Protein AF-U4V1E2-F1 (afdb_monomer_lite)

pLDDT: mean 80.04, std 13.53, range [39.03, 95.56]

Structure (mmCIF, N/CA/C/O backbone):
data_AF-U4V1E2-F1
#
_entry.id   AF-U4V1E2-F1
#
loop_
_atom_site.group_PDB
_atom_site.id
_atom_site.type_symbol
_atom_site.label_atom_id
_atom_site.label_alt_id
_atom_site.label_comp_id
_atom_site.label_asym_id
_atom_site.label_entity_id
_atom_site.label_seq_id
_atom_site.pdbx_PDB_ins_code
_atom_site.Cartn_x
_atom_site.Cartn_y
_atom_site.Cartn_z
_atom_site.occupancy
_atom_site.B_iso_or_equiv
_atom_site.auth_seq_id
_atom_site.auth_comp_id
_atom_site.auth_asym_id
_atom_site.auth_atom_id
_atom_site.pdbx_PDB_model_num
ATOM 1 N N . MET A 1 1 ? -22.437 8.479 7.501 1.00 54.41 1 MET A N 1
ATOM 2 C CA . MET A 1 1 ? -21.573 9.062 6.445 1.00 54.41 1 MET A CA 1
ATOM 3 C C . MET A 1 1 ? -20.223 8.354 6.312 1.00 54.41 1 MET A C 1
ATOM 5 O O . MET A 1 1 ? -19.919 7.897 5.217 1.00 54.41 1 MET A O 1
ATOM 9 N N . LEU A 1 2 ? -19.454 8.186 7.400 1.00 62.84 2 LEU A N 1
ATOM 10 C CA . LEU A 1 2 ? -18.104 7.589 7.379 1.00 62.84 2 LEU A CA 1
ATOM 11 C C . LEU A 1 2 ? -18.042 6.195 6.717 1.00 62.84 2 LEU A C 1
ATOM 13 O O . LEU A 1 2 ? -17.207 5.959 5.849 1.00 62.84 2 LEU A O 1
ATOM 17 N N . ASN A 1 3 ? -19.004 5.316 7.019 1.00 68.25 3 ASN A N 1
ATOM 18 C CA . ASN A 1 3 ? -19.066 3.969 6.433 1.00 68.25 3 ASN A CA 1
ATOM 19 C C . ASN A 1 3 ? -19.273 3.969 4.908 1.00 68.25 3 ASN A C 1
ATOM 21 O O . ASN A 1 3 ? -18.772 3.087 4.215 1.00 68.25 3 ASN A O 1
ATOM 25 N N . VAL A 1 4 ? -20.005 4.948 4.367 1.00 71.94 4 VAL A N 1
ATOM 26 C CA . VAL A 1 4 ? -20.232 5.067 2.915 1.00 71.94 4 VAL A CA 1
ATOM 27 C C . VAL A 1 4 ? -18.967 5.575 2.225 1.00 71.94 4 VAL A C 1
ATOM 29 O O . VAL A 1 4 ? -18.599 5.061 1.169 1.00 71.94 4 VAL A O 1
ATOM 32 N N . LEU A 1 5 ? -18.276 6.536 2.848 1.00 72.62 5 LEU A N 1
ATOM 33 C CA . LEU A 1 5 ? -17.008 7.069 2.357 1.00 72.62 5 LEU A CA 1
ATOM 34 C C . LEU A 1 5 ? -15.917 5.989 2.344 1.00 72.62 5 LEU A C 1
ATOM 36 O O . LEU A 1 5 ? -15.281 5.786 1.315 1.00 72.62 5 LEU A O 1
ATOM 40 N N . MET A 1 6 ? -15.774 5.223 3.430 1.00 70.44 6 MET A N 1
ATOM 41 C CA . MET A 1 6 ? -14.831 4.100 3.505 1.00 70.44 6 MET A CA 1
ATOM 42 C C . MET A 1 6 ? -15.134 3.012 2.468 1.00 70.44 6 MET A C 1
ATOM 44 O O . MET A 1 6 ? -14.216 2.513 1.827 1.00 70.44 6 MET A O 1
ATOM 48 N N . LYS A 1 7 ? -16.412 2.673 2.238 1.00 75.88 7 LYS A N 1
ATOM 49 C CA . LYS A 1 7 ? -16.796 1.711 1.187 1.00 75.88 7 LYS A CA 1
ATOM 50 C C . LYS A 1 7 ? -16.462 2.206 -0.220 1.00 75.88 7 LYS A C 1
ATOM 52 O O . LYS A 1 7 ? -16.117 1.405 -1.083 1.00 75.88 7 LYS A O 1
ATOM 57 N N . ARG A 1 8 ? -16.598 3.508 -0.490 1.00 77.19 8 ARG A N 1
ATOM 58 C CA . ARG A 1 8 ? -16.186 4.085 -1.780 1.00 77.19 8 ARG A CA 1
ATOM 59 C C . ARG A 1 8 ? -14.668 4.076 -1.928 1.00 77.19 8 ARG A C 1
ATOM 61 O O . ARG A 1 8 ? -14.184 3.658 -2.971 1.00 77.19 8 ARG A O 1
ATOM 68 N N . LEU A 1 9 ? -13.944 4.470 -0.883 1.00 79.69 9 LEU A N 1
ATOM 69 C CA . LEU A 1 9 ? -12.484 4.489 -0.887 1.00 79.69 9 LEU A CA 1
ATOM 70 C C . LEU A 1 9 ? -11.896 3.085 -1.070 1.00 79.69 9 LEU A C 1
ATOM 72 O O . LEU A 1 9 ? -10.986 2.908 -1.868 1.00 79.69 9 LEU A O 1
ATOM 76 N N . SER A 1 10 ? -12.481 2.082 -0.411 1.00 79.94 10 SER A N 1
ATOM 77 C CA . SER A 1 10 ? -12.109 0.675 -0.574 1.00 79.94 10 SER A CA 1
ATOM 78 C C . SER A 1 10 ? -12.324 0.184 -2.008 1.00 79.94 10 SER A C 1
ATOM 80 O O . SER A 1 10 ? -11.398 -0.361 -2.588 1.00 79.94 10 SER A O 1
ATOM 82 N N . ARG A 1 11 ? -13.465 0.488 -2.645 1.00 82.81 11 ARG A N 1
ATOM 83 C CA . ARG A 1 11 ? -13.691 0.133 -4.062 1.00 82.81 11 ARG A CA 1
ATOM 84 C C . ARG A 1 11 ? -12.697 0.788 -5.021 1.00 82.81 11 ARG A C 1
ATOM 86 O O . ARG A 1 11 ? -12.261 0.162 -5.980 1.00 82.81 11 ARG A O 1
ATOM 93 N N . VAL A 1 12 ? -12.338 2.049 -4.776 1.00 86.19 12 VAL A N 1
ATOM 94 C CA . VAL A 1 12 ? -11.304 2.730 -5.571 1.00 86.19 12 VAL A CA 1
ATOM 95 C C . VAL A 1 12 ? -9.945 2.067 -5.348 1.00 86.19 12 VAL A C 1
ATOM 97 O O . VAL A 1 12 ? -9.230 1.809 -6.310 1.00 86.19 12 VAL A O 1
ATOM 100 N N . ALA A 1 13 ? -9.604 1.737 -4.104 1.00 84.62 13 ALA A N 1
ATOM 101 C CA . ALA A 1 13 ? -8.366 1.039 -3.786 1.00 84.62 13 ALA A CA 1
ATOM 102 C C . ALA A 1 13 ? -8.313 -0.376 -4.388 1.00 84.62 13 ALA A C 1
ATOM 104 O O . ALA A 1 13 ? -7.263 -0.768 -4.884 1.00 84.62 13 ALA A O 1
ATOM 105 N N . GLU A 1 14 ? -9.427 -1.111 -4.419 1.00 87.75 14 GLU A N 1
ATOM 106 C CA . GLU A 1 14 ? -9.555 -2.397 -5.117 1.00 87.75 14 GLU A CA 1
ATOM 107 C C . GLU A 1 14 ? -9.291 -2.239 -6.620 1.00 87.75 14 GLU A C 1
ATOM 109 O O . GLU A 1 14 ? -8.521 -3.008 -7.189 1.00 87.75 14 GLU A O 1
ATOM 114 N N . ALA A 1 15 ? -9.858 -1.210 -7.259 1.00 90.81 15 ALA A N 1
ATOM 115 C CA . ALA A 1 15 ? -9.610 -0.925 -8.672 1.00 90.81 15 ALA A CA 1
ATOM 116 C C . ALA A 1 15 ? -8.139 -0.558 -8.942 1.00 90.81 15 ALA A C 1
ATOM 118 O O . ALA A 1 15 ? -7.546 -1.043 -9.909 1.00 90.81 15 ALA A O 1
ATOM 119 N N . ILE A 1 16 ? -7.526 0.254 -8.073 1.00 89.88 16 ILE A N 1
ATOM 120 C CA . ILE A 1 16 ? -6.098 0.594 -8.148 1.00 89.88 16 ILE A CA 1
ATOM 121 C C . ILE A 1 16 ? -5.242 -0.665 -7.977 1.00 89.88 16 ILE A C 1
ATOM 123 O O . ILE A 1 16 ? -4.327 -0.884 -8.765 1.00 89.88 16 ILE A O 1
ATOM 127 N N . ALA A 1 17 ? -5.553 -1.512 -6.995 1.00 90.12 17 ALA A N 1
ATOM 128 C CA . ALA A 1 17 ? -4.834 -2.755 -6.739 1.00 90.12 17 ALA A CA 1
ATOM 129 C C . ALA A 1 17 ? -4.948 -3.733 -7.919 1.00 90.12 17 ALA A C 1
ATOM 131 O O . ALA A 1 17 ? -3.939 -4.267 -8.372 1.00 90.12 17 ALA A O 1
ATOM 132 N N . ALA A 1 18 ? -6.149 -3.917 -8.472 1.00 92.12 18 ALA A N 1
ATOM 133 C CA . ALA A 1 18 ? -6.368 -4.761 -9.645 1.00 92.12 18 ALA A CA 1
ATOM 134 C C . ALA A 1 18 ? -5.595 -4.243 -10.868 1.00 92.12 18 ALA A C 1
ATOM 136 O O . ALA A 1 18 ? -4.947 -5.018 -11.570 1.00 92.12 18 ALA A O 1
ATOM 137 N N . THR A 1 19 ? -5.596 -2.924 -11.084 1.00 93.31 19 THR A N 1
ATOM 138 C CA . THR A 1 19 ? -4.849 -2.286 -12.177 1.00 93.31 19 THR A CA 1
ATOM 139 C C . THR A 1 19 ? -3.341 -2.437 -11.985 1.00 93.31 19 THR A C 1
ATOM 141 O O . THR A 1 19 ? -2.632 -2.786 -12.926 1.00 93.31 19 THR A O 1
ATOM 144 N N . ALA A 1 20 ? -2.834 -2.228 -10.767 1.00 92.50 20 ALA A N 1
ATOM 145 C CA . ALA A 1 20 ? -1.422 -2.410 -10.445 1.00 92.50 20 ALA A CA 1
ATOM 146 C C . ALA A 1 20 ? -0.985 -3.871 -10.626 1.00 92.50 20 ALA A C 1
ATOM 148 O O . ALA A 1 20 ? 0.079 -4.120 -11.188 1.00 92.50 20 ALA A O 1
ATOM 149 N N . LEU A 1 21 ? -1.819 -4.836 -10.227 1.00 94.69 21 LEU A N 1
ATOM 150 C CA . LEU A 1 21 ? -1.566 -6.258 -10.448 1.00 94.69 21 LEU A CA 1
ATOM 151 C C . LEU A 1 21 ? -1.528 -6.602 -11.944 1.00 94.69 21 LEU A C 1
ATOM 153 O O . LEU A 1 21 ? -0.603 -7.279 -12.389 1.00 94.69 21 LEU A O 1
ATOM 157 N N . ALA A 1 22 ? -2.484 -6.098 -12.730 1.00 95.50 22 ALA A N 1
ATOM 158 C CA . ALA A 1 22 ? -2.499 -6.276 -14.180 1.00 95.50 22 ALA A CA 1
ATOM 159 C C . ALA A 1 22 ? -1.256 -5.656 -14.843 1.00 95.50 22 ALA A C 1
ATOM 161 O O . ALA A 1 22 ? -0.631 -6.283 -15.696 1.00 95.50 22 ALA A O 1
ATOM 162 N N . ALA A 1 23 ? -0.845 -4.462 -14.408 1.00 94.69 23 ALA A N 1
ATOM 163 C CA . ALA A 1 23 ? 0.368 -3.810 -14.888 1.00 94.69 23 ALA A CA 1
ATOM 164 C C . ALA A 1 23 ? 1.625 -4.626 -14.551 1.00 94.69 23 ALA A C 1
ATOM 166 O O . ALA A 1 23 ? 2.450 -4.859 -15.432 1.00 94.69 23 ALA A O 1
ATOM 167 N N . ILE A 1 24 ? 1.755 -5.118 -13.311 1.00 94.06 24 ILE A N 1
ATOM 168 C CA . ILE A 1 24 ? 2.854 -6.011 -12.912 1.00 94.06 24 ILE A CA 1
ATOM 169 C C . ILE A 1 24 ? 2.877 -7.248 -13.807 1.00 94.06 24 ILE A C 1
ATOM 171 O O . ILE A 1 24 ? 3.939 -7.608 -14.307 1.00 94.06 24 ILE A O 1
ATOM 175 N N . PHE A 1 25 ? 1.722 -7.869 -14.047 1.00 95.38 25 PHE A N 1
ATOM 176 C CA . PHE A 1 25 ? 1.613 -9.059 -14.884 1.00 95.38 25 PHE A CA 1
ATOM 177 C C . PHE A 1 25 ? 2.065 -8.801 -16.329 1.00 95.38 25 PHE A C 1
ATOM 179 O O . PHE A 1 25 ? 2.891 -9.545 -16.853 1.00 95.38 25 PHE A O 1
ATOM 186 N N . ILE A 1 26 ? 1.604 -7.714 -16.956 1.00 94.62 26 ILE A N 1
ATOM 187 C CA . ILE A 1 26 ? 2.002 -7.336 -18.323 1.00 94.62 26 ILE A CA 1
ATOM 188 C C . ILE A 1 26 ? 3.509 -7.067 -18.400 1.00 94.62 26 ILE A C 1
ATOM 190 O O . ILE A 1 26 ? 4.195 -7.581 -19.285 1.00 94.62 26 ILE A O 1
ATOM 194 N N . VAL A 1 27 ? 4.046 -6.290 -17.457 1.00 92.25 27 VAL A N 1
ATOM 195 C CA . VAL A 1 27 ? 5.479 -5.971 -17.410 1.00 92.25 27 VAL A CA 1
ATOM 196 C C . VAL A 1 27 ? 6.309 -7.234 -17.160 1.00 92.25 27 VAL A C 1
ATOM 198 O O . VAL A 1 27 ? 7.394 -7.381 -17.719 1.00 92.25 27 VAL A O 1
ATOM 201 N N . PHE A 1 28 ? 5.795 -8.174 -16.370 1.00 92.62 28 PHE A N 1
ATOM 202 C CA . PHE A 1 28 ? 6.441 -9.456 -16.117 1.00 92.62 28 PHE A CA 1
ATOM 203 C C . PHE A 1 28 ? 6.463 -10.359 -17.359 1.00 92.62 28 PHE A C 1
ATOM 205 O O . PHE A 1 28 ? 7.507 -10.926 -17.678 1.00 92.62 28 PHE A O 1
ATOM 212 N N . LEU A 1 29 ? 5.365 -10.441 -18.119 1.00 93.19 29 LEU A N 1
ATOM 213 C CA . LEU A 1 29 ? 5.357 -11.137 -19.411 1.00 93.19 29 LEU A CA 1
ATOM 214 C C . LEU A 1 29 ? 6.370 -10.522 -20.381 1.00 93.19 29 LEU A C 1
ATOM 216 O O . LEU A 1 29 ? 7.123 -11.249 -21.028 1.00 93.19 29 LEU A O 1
ATOM 220 N N . LEU A 1 30 ? 6.451 -9.190 -20.424 1.00 90.69 30 LEU A N 1
ATOM 221 C CA . LEU A 1 30 ? 7.437 -8.482 -21.236 1.00 90.69 30 LEU A CA 1
ATOM 222 C C . LEU A 1 30 ? 8.879 -8.783 -20.783 1.00 90.69 30 LEU A C 1
ATOM 224 O O . LEU A 1 30 ? 9.762 -8.962 -21.621 1.00 90.69 30 LEU A O 1
ATOM 228 N N . GLN A 1 31 ? 9.138 -8.893 -19.476 1.00 90.31 31 GLN A N 1
ATOM 229 C CA . GLN A 1 31 ? 10.450 -9.300 -18.954 1.00 90.31 31 GLN A CA 1
ATOM 230 C C . GLN A 1 31 ? 10.839 -10.707 -19.385 1.00 90.31 31 GLN A C 1
ATOM 232 O O . GLN A 1 31 ? 11.979 -10.927 -19.790 1.00 90.31 31 GLN A O 1
ATOM 237 N N . ILE A 1 32 ? 9.913 -11.660 -19.270 1.00 89.56 32 ILE A N 1
ATOM 238 C CA . ILE A 1 32 ? 10.148 -13.037 -19.704 1.00 89.56 32 ILE A CA 1
ATOM 239 C C . ILE A 1 32 ? 10.439 -13.031 -21.203 1.00 89.56 32 ILE A C 1
ATOM 241 O O . ILE A 1 32 ? 11.477 -13.532 -21.623 1.00 89.56 32 ILE A O 1
ATOM 245 N N . PHE A 1 33 ? 9.580 -12.396 -21.997 1.00 89.75 33 PHE A N 1
ATOM 246 C CA . PHE A 1 33 ? 9.737 -12.338 -23.444 1.00 89.75 33 PHE A CA 1
ATOM 247 C C . PHE A 1 33 ? 11.093 -11.754 -23.856 1.00 89.75 33 PHE A C 1
ATOM 249 O O . PHE A 1 33 ? 11.854 -12.416 -24.550 1.00 89.75 33 PHE A O 1
ATOM 256 N N . THR A 1 34 ? 11.446 -10.566 -23.360 1.00 88.75 34 THR A N 1
ATOM 257 C CA . THR A 1 34 ? 12.713 -9.886 -23.702 1.00 88.75 34 THR A CA 1
ATOM 258 C C . THR A 1 34 ? 13.956 -10.591 -23.161 1.00 88.75 34 THR A C 1
ATOM 260 O O . THR A 1 34 ? 15.054 -10.387 -23.665 1.00 88.75 34 THR A O 1
ATOM 263 N N . ARG A 1 35 ? 13.821 -11.429 -22.127 1.00 87.69 35 ARG A N 1
ATOM 264 C CA . ARG A 1 35 ? 14.927 -12.238 -21.597 1.00 87.69 35 ARG A CA 1
ATOM 265 C C . ARG A 1 35 ? 15.145 -13.524 -22.392 1.00 87.69 35 ARG A C 1
ATOM 267 O O . ARG A 1 35 ? 16.281 -13.985 -22.488 1.00 87.69 35 ARG A O 1
ATOM 274 N N . TYR A 1 36 ? 14.074 -14.136 -22.892 1.00 87.12 36 TYR A N 1
ATOM 275 C CA . TYR A 1 36 ? 14.132 -15.426 -23.583 1.00 87.12 36 TYR A CA 1
ATOM 276 C C . TYR A 1 36 ? 14.094 -15.308 -25.110 1.00 87.12 36 TYR A C 1
ATOM 278 O O . TYR A 1 36 ? 14.412 -16.290 -25.776 1.00 87.12 36 TYR A O 1
ATOM 286 N N . SER A 1 37 ? 13.796 -14.128 -25.657 1.00 86.31 37 SER A N 1
ATOM 287 C CA . SER A 1 37 ? 13.793 -13.820 -27.091 1.00 86.31 37 SER A CA 1
ATOM 288 C C . SER A 1 37 ? 15.069 -14.300 -27.788 1.00 86.31 37 SER A C 1
ATOM 290 O O . SER A 1 37 ? 15.002 -15.124 -28.697 1.00 86.31 37 SER A O 1
ATOM 292 N N . GLY A 1 38 ? 16.244 -13.897 -27.300 1.00 82.44 38 GLY A N 1
ATOM 293 C CA . GLY A 1 38 ? 17.520 -14.282 -27.912 1.00 82.44 38 GLY A CA 1
ATOM 294 C C . GLY A 1 38 ? 17.775 -15.796 -27.920 1.00 82.44 38 GLY A C 1
ATOM 295 O O . GLY A 1 38 ? 18.327 -16.325 -28.878 1.00 82.44 38 GLY A O 1
ATOM 296 N N . LYS A 1 39 ? 17.316 -16.527 -26.893 1.00 83.25 39 LYS A N 1
ATOM 297 C CA . LYS A 1 39 ? 17.410 -18.000 -26.868 1.00 83.25 39 LYS A CA 1
ATOM 298 C C . LYS A 1 39 ? 16.406 -18.655 -27.811 1.00 83.25 39 LYS A C 1
ATOM 300 O O . LYS A 1 39 ? 16.704 -19.689 -28.396 1.00 83.25 39 LYS A O 1
ATOM 305 N N . LEU A 1 40 ? 15.216 -18.075 -27.941 1.00 83.62 40 LEU A N 1
ATOM 306 C CA . LEU A 1 40 ? 14.151 -18.595 -28.793 1.00 83.62 40 LEU A CA 1
ATOM 307 C C . LEU A 1 40 ? 14.439 -18.357 -30.286 1.00 83.62 40 LEU A C 1
ATOM 309 O O . LEU A 1 40 ? 14.078 -19.196 -31.106 1.00 83.62 40 LEU A O 1
ATOM 313 N N . SER A 1 41 ? 15.155 -17.278 -30.627 1.00 80.56 41 SER A N 1
ATOM 314 C CA . SER A 1 41 ? 15.627 -16.972 -31.989 1.00 80.56 41 SER A CA 1
ATOM 315 C C . SER A 1 41 ? 16.383 -18.143 -32.633 1.00 80.56 41 SER A C 1
ATOM 317 O O . SER A 1 41 ? 16.146 -18.452 -33.801 1.00 80.56 41 SER A O 1
ATOM 319 N N . GLN A 1 42 ? 17.195 -18.872 -31.860 1.00 80.56 42 GLN A N 1
ATOM 320 C CA . GLN A 1 42 ? 17.971 -20.017 -32.353 1.00 80.56 42 GLN A CA 1
ATOM 321 C C . GLN 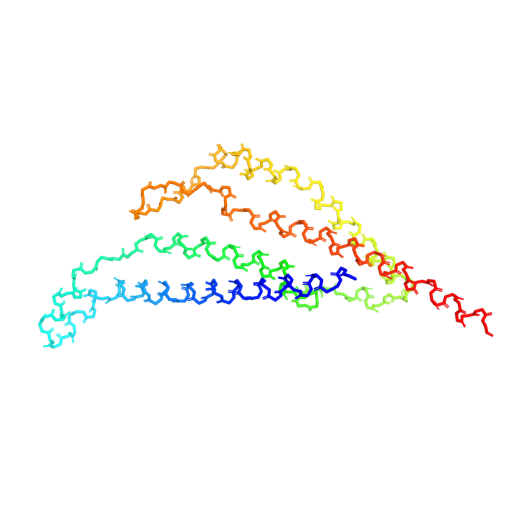A 1 42 ? 17.105 -21.193 -32.840 1.00 80.56 42 GLN A C 1
ATOM 323 O O . GLN A 1 42 ? 17.575 -22.015 -33.619 1.00 80.56 42 GLN A O 1
ATOM 328 N N . TRP A 1 43 ? 15.851 -21.279 -32.390 1.00 82.50 43 TRP A N 1
ATOM 329 C CA . TRP A 1 43 ? 14.915 -22.358 -32.726 1.00 82.50 43 TRP A CA 1
ATOM 330 C C . TRP A 1 43 ? 13.878 -21.944 -33.777 1.00 82.50 43 TRP A C 1
ATOM 332 O O . TRP A 1 43 ? 12.970 -22.715 -34.088 1.00 82.50 43 TRP A O 1
ATOM 342 N N . MET A 1 44 ? 13.967 -20.720 -34.304 1.00 85.12 44 MET A N 1
ATOM 343 C CA . MET A 1 44 ? 12.930 -20.142 -35.148 1.00 85.12 44 MET A CA 1
ATOM 344 C C . MET A 1 44 ? 13.218 -20.358 -36.643 1.00 85.12 44 MET A C 1
ATOM 346 O O . MET A 1 44 ? 14.266 -19.933 -37.119 1.00 85.12 44 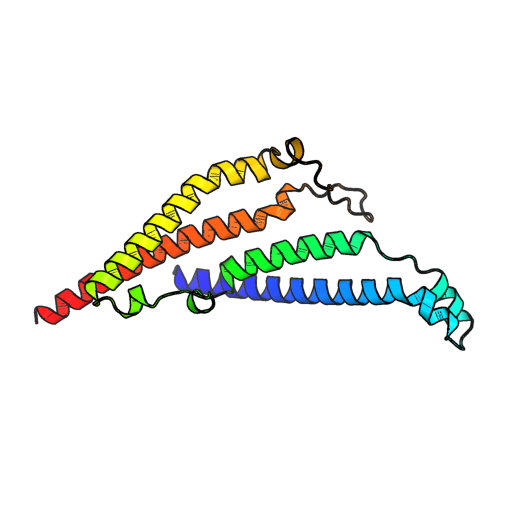MET A O 1
ATOM 350 N N . PRO A 1 45 ? 12.284 -20.947 -37.416 1.00 81.81 45 PRO A N 1
ATOM 351 C CA . PRO A 1 45 ? 12.494 -21.243 -38.837 1.00 81.81 45 PRO A CA 1
ATOM 352 C C . PRO A 1 45 ? 12.323 -20.027 -39.766 1.00 81.81 45 PRO A C 1
ATOM 354 O O . PRO A 1 45 ? 12.625 -20.120 -40.952 1.00 81.81 45 PRO A O 1
ATOM 357 N N . VAL A 1 46 ? 11.820 -18.896 -39.258 1.00 87.38 46 VAL A N 1
ATOM 358 C CA . VAL A 1 46 ? 11.575 -17.670 -40.036 1.00 87.38 46 VAL A CA 1
ATOM 359 C C . VAL A 1 46 ? 12.717 -16.678 -39.808 1.00 87.38 46 VAL A C 1
ATOM 361 O O . VAL A 1 46 ? 12.848 -16.128 -38.716 1.00 87.38 46 VAL A O 1
ATOM 364 N N . GLU A 1 47 ? 13.509 -16.414 -40.848 1.00 81.00 47 GLU A N 1
ATOM 365 C CA . GLU A 1 47 ? 14.748 -15.622 -40.773 1.00 81.00 47 GLU A CA 1
ATOM 366 C C . GLU A 1 47 ? 14.514 -14.175 -40.299 1.00 81.00 47 GLU A C 1
ATOM 368 O O . GLU A 1 47 ? 15.128 -13.732 -39.328 1.00 81.00 47 GLU A O 1
ATOM 373 N N . ASN A 1 48 ? 13.537 -13.476 -40.891 1.00 84.75 48 ASN A N 1
ATOM 374 C CA . ASN A 1 48 ? 13.200 -12.089 -40.534 1.00 84.75 48 ASN A CA 1
ATOM 375 C C . ASN A 1 48 ? 12.798 -11.940 -39.055 1.00 84.75 48 ASN A C 1
ATOM 377 O O . ASN A 1 48 ? 13.127 -10.950 -38.404 1.00 84.75 48 ASN A O 1
ATOM 381 N N . LEU A 1 49 ? 12.071 -12.927 -38.523 1.00 80.75 49 LEU A N 1
ATOM 382 C CA . LEU A 1 49 ? 11.573 -12.907 -37.148 1.00 80.75 49 LEU A CA 1
ATOM 383 C C . LEU A 1 49 ? 12.661 -13.342 -36.151 1.00 80.75 49 LEU A C 1
ATOM 385 O O . LEU A 1 49 ? 12.708 -12.828 -35.034 1.00 80.75 49 LEU A O 1
ATOM 389 N N . SER A 1 50 ? 13.568 -14.231 -36.570 1.00 80.69 50 SER A N 1
ATOM 390 C CA . SER A 1 50 ? 14.738 -14.637 -35.788 1.00 80.69 50 SER A CA 1
ATOM 391 C C . SER A 1 50 ? 15.718 -13.480 -35.572 1.00 80.69 50 SER A C 1
ATOM 393 O O . SER A 1 50 ? 16.103 -13.228 -34.429 1.00 80.69 50 SER A O 1
ATOM 395 N N . LEU A 1 51 ? 16.043 -12.725 -36.629 1.00 81.69 51 LEU A N 1
ATOM 396 C CA . LEU A 1 51 ? 16.905 -11.537 -36.555 1.00 81.69 51 LEU A CA 1
ATOM 397 C C . LEU A 1 51 ? 16.334 -10.488 -35.599 1.00 81.69 51 LEU A C 1
ATOM 399 O O . LEU A 1 51 ? 17.004 -10.107 -34.639 1.00 81.69 51 LEU A O 1
ATOM 403 N N . TRP A 1 52 ? 15.065 -10.111 -35.783 1.00 83.94 52 TRP A N 1
ATOM 404 C CA . TRP A 1 52 ? 14.397 -9.145 -34.907 1.00 83.94 52 TRP A CA 1
ATOM 405 C C . TRP A 1 52 ? 14.420 -9.579 -33.438 1.00 83.94 52 TRP A C 1
ATOM 407 O O . TRP A 1 52 ? 14.685 -8.773 -32.553 1.00 83.94 52 TRP A O 1
ATOM 417 N N . MET A 1 53 ? 14.180 -10.863 -33.167 1.00 81.75 53 MET A N 1
ATOM 418 C CA . MET A 1 53 ? 14.139 -11.393 -31.807 1.00 81.75 53 MET A CA 1
ATOM 419 C C . MET A 1 53 ? 15.534 -11.466 -31.148 1.00 81.75 53 MET A C 1
ATOM 421 O O . MET A 1 53 ? 15.632 -11.387 -29.919 1.00 81.75 53 MET A O 1
ATOM 425 N N . SER A 1 54 ? 16.600 -11.577 -31.946 1.00 79.88 54 SER A N 1
ATOM 426 C CA . SER A 1 54 ? 17.994 -11.589 -31.480 1.00 79.88 54 SER A CA 1
ATOM 427 C C . SER A 1 54 ? 18.515 -10.209 -31.053 1.00 79.88 54 SER A C 1
ATOM 429 O O . SER A 1 54 ? 19.359 -10.128 -30.163 1.00 79.88 54 SER A O 1
ATOM 431 N N . GLU A 1 55 ? 17.968 -9.130 -31.621 1.00 83.06 55 GLU A N 1
ATOM 432 C CA . GLU A 1 55 ? 18.361 -7.744 -31.323 1.00 83.06 55 GLU A CA 1
ATOM 433 C C . GLU A 1 55 ? 17.696 -7.176 -30.054 1.00 83.06 55 GLU A C 1
ATOM 435 O O . GLU A 1 55 ? 18.027 -6.082 -29.596 1.00 83.06 55 GLU A O 1
ATOM 440 N N . ILE A 1 56 ? 16.750 -7.907 -29.455 1.00 83.31 56 ILE A N 1
ATOM 441 C CA . ILE A 1 56 ? 16.012 -7.447 -28.274 1.00 83.31 56 ILE A CA 1
ATOM 442 C C . ILE A 1 56 ? 16.897 -7.543 -27.027 1.00 83.31 56 ILE A C 1
ATOM 444 O O . ILE A 1 56 ? 17.193 -8.635 -26.539 1.00 83.31 56 ILE A O 1
ATOM 448 N N . GLU A 1 57 ? 17.243 -6.396 -26.441 1.00 80.38 57 GLU A N 1
ATOM 449 C CA . GLU A 1 57 ? 17.928 -6.355 -25.148 1.00 80.38 57 GLU A CA 1
ATOM 450 C C . GLU A 1 57 ? 16.976 -6.589 -23.953 1.00 80.38 57 GLU A C 1
ATOM 452 O O . GLU A 1 57 ? 15.846 -6.084 -23.929 1.00 80.38 57 GLU A O 1
ATOM 457 N N . PRO A 1 58 ? 17.442 -7.267 -22.881 1.00 79.69 58 PRO A N 1
ATOM 458 C CA . PRO A 1 58 ? 16.669 -7.421 -21.655 1.00 79.69 58 PRO A CA 1
ATOM 459 C C . PRO A 1 58 ? 16.353 -6.072 -20.995 1.00 79.69 58 PRO A C 1
ATOM 461 O O . PRO A 1 58 ? 17.249 -5.309 -20.616 1.00 79.69 58 PRO A O 1
ATOM 464 N N . LEU A 1 59 ? 15.067 -5.810 -20.755 1.00 80.75 59 LEU A N 1
ATOM 465 C CA . LEU A 1 59 ? 14.593 -4.557 -20.163 1.00 80.75 59 LEU A CA 1
ATOM 466 C C . LEU A 1 59 ? 14.912 -4.457 -18.661 1.00 80.75 59 LEU A C 1
ATOM 468 O O . LEU A 1 59 ? 14.056 -4.700 -17.812 1.00 80.75 59 LEU A O 1
ATOM 472 N N . ARG A 1 60 ? 16.130 -4.041 -18.298 1.00 76.94 60 ARG A N 1
ATOM 473 C CA . ARG A 1 60 ? 16.589 -3.964 -16.891 1.00 76.94 60 ARG A CA 1
ATOM 474 C C . ARG A 1 60 ? 15.742 -3.047 -15.996 1.00 76.94 60 ARG A C 1
ATOM 476 O O . ARG A 1 60 ? 15.591 -3.311 -14.808 1.00 76.94 60 ARG A O 1
ATOM 483 N N . TRP A 1 61 ? 15.159 -1.988 -16.554 1.00 78.56 61 TRP A N 1
ATOM 484 C CA . TRP A 1 61 ? 14.410 -0.981 -15.793 1.00 78.56 61 TRP A CA 1
ATOM 485 C C . TRP A 1 61 ? 13.052 -1.458 -15.276 1.00 78.56 61 TRP A C 1
ATOM 487 O O . TRP A 1 61 ? 12.552 -0.965 -14.266 1.00 78.56 61 TRP A O 1
ATOM 497 N N . THR A 1 62 ? 12.462 -2.435 -15.960 1.00 84.62 62 THR A N 1
ATOM 498 C CA . THR A 1 62 ? 11.146 -2.977 -15.614 1.00 84.62 62 THR A CA 1
ATOM 499 C C . THR A 1 62 ? 11.150 -3.626 -14.229 1.00 84.62 62 THR A C 1
ATOM 501 O O . THR A 1 62 ? 10.128 -3.623 -13.554 1.00 84.62 62 THR A O 1
ATOM 504 N N . VAL A 1 63 ? 12.305 -4.111 -13.753 1.00 82.44 63 VAL A N 1
ATOM 505 C CA . VAL A 1 63 ? 12.480 -4.664 -12.397 1.00 82.44 63 VAL A CA 1
ATOM 506 C C . VAL A 1 63 ? 12.199 -3.604 -11.334 1.00 82.44 63 VAL A C 1
ATOM 508 O O . VAL A 1 63 ? 11.558 -3.884 -10.318 1.00 82.44 63 VAL A O 1
ATOM 511 N N . TYR A 1 64 ? 12.628 -2.369 -11.587 1.00 80.81 64 TYR A N 1
ATOM 512 C CA . TYR A 1 64 ? 12.371 -1.260 -10.683 1.00 80.81 64 TYR A CA 1
ATOM 513 C C . TYR A 1 64 ? 10.904 -0.838 -10.707 1.00 80.81 64 TYR A C 1
ATOM 515 O O . TYR A 1 64 ? 10.326 -0.594 -9.649 1.00 80.81 64 TYR A O 1
ATOM 523 N N . LEU A 1 65 ? 10.291 -0.802 -11.895 1.00 83.62 65 LEU A N 1
ATOM 524 C CA . LEU A 1 65 ? 8.865 -0.511 -12.032 1.00 83.62 65 LEU A CA 1
ATOM 525 C C . LEU A 1 65 ? 8.015 -1.554 -11.293 1.00 83.62 65 LEU A C 1
ATOM 527 O O . LEU A 1 65 ? 7.139 -1.174 -10.523 1.00 83.62 65 LEU A O 1
ATOM 531 N N . ILE A 1 66 ? 8.300 -2.849 -11.474 1.00 87.69 66 ILE A N 1
ATOM 532 C CA . ILE A 1 66 ? 7.596 -3.924 -10.764 1.00 87.69 66 ILE A CA 1
ATOM 533 C C . ILE A 1 66 ? 7.767 -3.761 -9.255 1.00 87.69 66 ILE A C 1
ATOM 535 O O . ILE A 1 66 ? 6.773 -3.789 -8.540 1.00 87.69 66 ILE A O 1
ATOM 539 N N . SER A 1 67 ? 8.989 -3.530 -8.765 1.00 84.81 67 SER A N 1
ATOM 540 C CA . SER A 1 67 ? 9.239 -3.319 -7.331 1.00 84.81 67 SER A CA 1
ATOM 541 C C . SER A 1 67 ? 8.421 -2.149 -6.765 1.00 84.81 67 SER A C 1
ATOM 543 O O . SER A 1 67 ? 7.815 -2.278 -5.703 1.00 84.81 67 SER A O 1
ATOM 545 N N . LEU A 1 68 ? 8.357 -1.025 -7.490 1.00 85.38 68 LEU A N 1
ATOM 546 C CA . LEU A 1 68 ? 7.561 0.145 -7.111 1.00 85.38 68 LEU A CA 1
ATOM 547 C C . LEU A 1 68 ? 6.062 -0.176 -7.068 1.00 85.38 68 LEU A C 1
ATOM 549 O O . LEU A 1 68 ? 5.409 0.092 -6.059 1.00 85.38 68 LEU A O 1
ATOM 553 N N . LEU A 1 69 ? 5.527 -0.770 -8.138 1.00 89.31 69 LEU A N 1
ATOM 554 C CA . LEU A 1 69 ? 4.117 -1.159 -8.216 1.00 89.31 69 LEU A CA 1
ATOM 555 C C . LEU A 1 69 ? 3.751 -2.163 -7.122 1.00 89.31 69 LEU A C 1
ATOM 557 O O . LEU A 1 69 ? 2.668 -2.080 -6.554 1.00 89.31 69 LEU A O 1
ATOM 561 N N . TRP A 1 70 ? 4.659 -3.079 -6.796 1.00 90.25 70 TRP A N 1
ATOM 562 C CA . TRP A 1 70 ? 4.445 -4.115 -5.794 1.00 90.25 70 TRP A CA 1
ATOM 563 C C . TRP A 1 70 ? 4.373 -3.545 -4.373 1.00 90.25 70 TRP A C 1
ATOM 565 O O . TRP A 1 70 ? 3.467 -3.891 -3.617 1.00 90.25 70 TRP A O 1
ATOM 575 N N . VAL A 1 71 ? 5.265 -2.610 -4.022 1.00 89.25 71 VAL A N 1
ATOM 576 C CA . VAL A 1 71 ? 5.215 -1.894 -2.733 1.00 89.25 71 VAL A CA 1
ATOM 577 C C . VAL A 1 71 ? 3.892 -1.141 -2.578 1.00 89.25 71 VAL A C 1
ATOM 579 O O . VAL A 1 71 ? 3.232 -1.239 -1.542 1.00 89.25 71 VAL A O 1
ATOM 582 N N . TRP A 1 72 ? 3.473 -0.432 -3.627 1.00 90.75 72 TRP A N 1
ATOM 583 C CA . TRP A 1 72 ? 2.187 0.263 -3.652 1.00 90.75 72 TRP A CA 1
ATOM 584 C C . TRP A 1 72 ? 1.005 -0.702 -3.520 1.00 90.75 72 TRP A C 1
ATOM 586 O O . TRP A 1 72 ? 0.121 -0.467 -2.697 1.00 90.75 72 TRP A O 1
ATOM 596 N N . LEU A 1 73 ? 1.014 -1.801 -4.279 1.00 92.19 73 LEU A N 1
ATOM 597 C CA . LEU A 1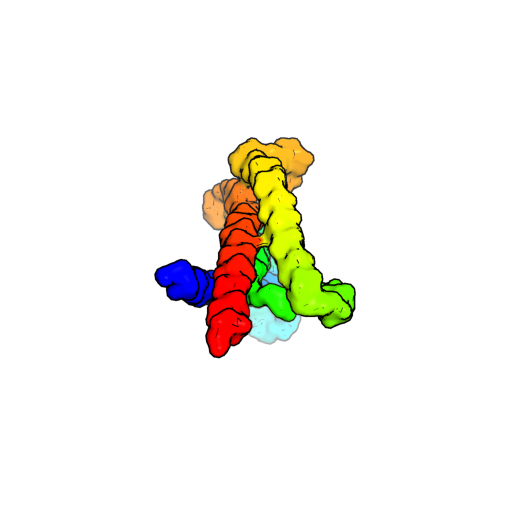 73 ? -0.020 -2.834 -4.258 1.00 92.19 73 LEU A CA 1
ATOM 598 C C . LEU A 1 73 ? -0.218 -3.405 -2.850 1.00 92.19 73 LEU A C 1
ATOM 600 O O . LEU A 1 73 ? -1.352 -3.503 -2.388 1.00 92.19 73 LEU A O 1
ATOM 604 N N . ILE A 1 74 ? 0.867 -3.755 -2.157 1.00 91.19 74 ILE A N 1
ATOM 605 C CA . ILE A 1 74 ? 0.786 -4.374 -0.830 1.00 91.19 74 ILE A CA 1
ATOM 606 C C . ILE A 1 74 ? 0.278 -3.400 0.209 1.00 91.19 74 ILE A C 1
ATOM 608 O O . ILE A 1 74 ? -0.663 -3.719 0.929 1.00 91.19 74 ILE A O 1
ATOM 612 N N . PHE A 1 75 ? 0.865 -2.208 0.293 1.00 91.81 75 PHE A N 1
ATOM 613 C CA . PHE A 1 75 ? 0.474 -1.267 1.335 1.00 91.81 75 PHE A CA 1
ATOM 614 C C . PHE A 1 75 ? -0.953 -0.753 1.136 1.00 91.81 75 PHE A C 1
ATOM 616 O O . PHE A 1 75 ? -1.708 -0.677 2.106 1.00 91.81 75 PHE A O 1
ATOM 623 N N . LEU A 1 76 ? -1.366 -0.473 -0.106 1.00 89.94 76 LEU A N 1
ATOM 624 C CA . LEU A 1 76 ? -2.757 -0.119 -0.393 1.00 89.94 76 LEU A CA 1
ATOM 625 C C . LEU A 1 76 ? -3.707 -1.302 -0.182 1.00 89.94 76 LEU A C 1
ATOM 627 O O . LEU A 1 76 ? -4.797 -1.115 0.361 1.00 89.94 76 LEU A O 1
ATOM 631 N N . GLY A 1 77 ? -3.282 -2.515 -0.544 1.00 89.12 77 GLY A N 1
ATOM 632 C CA . GLY A 1 77 ? -4.022 -3.747 -0.289 1.00 89.12 77 GLY A CA 1
ATOM 633 C C . GLY A 1 77 ? -4.294 -3.943 1.201 1.00 89.12 77 GLY A C 1
ATOM 634 O O . GLY A 1 77 ? -5.449 -4.043 1.610 1.00 89.12 77 GLY A O 1
ATOM 635 N N . CYS A 1 78 ? -3.256 -3.907 2.036 1.00 88.00 78 CYS A N 1
ATOM 636 C CA . CYS A 1 78 ? -3.380 -4.024 3.490 1.00 88.00 78 CYS A CA 1
ATOM 637 C C . CYS A 1 78 ? -4.207 -2.889 4.110 1.00 88.00 78 CYS A C 1
ATOM 639 O O . CYS A 1 78 ? -4.937 -3.110 5.074 1.00 88.00 78 CYS A O 1
ATOM 641 N N . SER A 1 79 ? -4.112 -1.678 3.561 1.00 86.81 79 SER A N 1
ATOM 642 C CA . SER A 1 79 ? -4.826 -0.511 4.076 1.00 86.81 79 SER A CA 1
ATOM 643 C C . SER A 1 79 ? -6.338 -0.593 3.817 1.00 86.81 79 SER A C 1
ATOM 645 O O . SER A 1 79 ? -7.140 -0.395 4.734 1.00 86.81 79 SER A O 1
ATOM 647 N N . PHE A 1 80 ? -6.743 -0.934 2.588 1.00 85.12 80 PHE A N 1
ATOM 648 C CA . PHE A 1 80 ? -8.128 -0.761 2.131 1.00 85.12 80 PHE A CA 1
ATOM 649 C C . PHE A 1 80 ? -8.862 -2.039 1.717 1.00 85.12 80 PHE A C 1
ATOM 651 O O . PHE A 1 80 ? -10.096 -2.046 1.741 1.00 85.12 80 PHE A O 1
ATOM 658 N N . VAL A 1 81 ? -8.140 -3.087 1.314 1.00 82.06 81 VAL A N 1
ATOM 659 C CA . VAL A 1 81 ? -8.723 -4.317 0.749 1.00 82.06 81 VAL A CA 1
ATOM 660 C C . VAL A 1 81 ? -8.800 -5.414 1.810 1.00 82.06 81 VAL A C 1
ATOM 662 O O . VAL A 1 81 ? -9.852 -6.026 2.000 1.00 82.06 81 VAL A O 1
ATOM 665 N N . VAL A 1 82 ? -7.706 -5.635 2.544 1.00 78.50 82 VAL A N 1
ATOM 666 C CA . VAL A 1 82 ? -7.604 -6.722 3.524 1.00 78.50 82 VAL A CA 1
ATOM 667 C C . VAL A 1 82 ? -8.492 -6.436 4.738 1.00 78.50 82 VAL A C 1
ATOM 669 O O . VAL A 1 82 ? -8.489 -5.340 5.318 1.00 78.50 82 VAL A O 1
ATOM 672 N N . ARG A 1 83 ? -9.284 -7.437 5.136 1.00 74.38 83 ARG A N 1
ATOM 673 C CA . ARG A 1 83 ? -10.116 -7.371 6.340 1.00 74.38 83 ARG A CA 1
ATOM 674 C C . ARG A 1 83 ? -9.326 -7.900 7.529 1.00 74.38 83 ARG A C 1
ATOM 676 O O . ARG A 1 83 ? -8.402 -8.694 7.410 1.00 74.38 83 ARG A O 1
ATOM 683 N N . GLU A 1 84 ? -9.709 -7.472 8.720 1.00 68.38 84 GLU A N 1
ATOM 684 C CA . GLU A 1 84 ? -8.995 -7.829 9.954 1.00 68.38 84 GLU A CA 1
ATOM 685 C C . GLU A 1 84 ? -9.007 -9.340 10.214 1.00 68.38 84 GLU A C 1
ATOM 687 O O . GLU A 1 84 ? -8.026 -9.883 10.696 1.00 68.38 84 GLU A O 1
ATOM 692 N N . ARG A 1 85 ? -10.079 -10.022 9.802 1.00 68.50 85 ARG A N 1
ATOM 693 C CA . ARG A 1 85 ? -10.213 -11.486 9.861 1.00 68.50 85 ARG A CA 1
ATOM 694 C C . ARG A 1 85 ? -9.297 -12.259 8.909 1.00 68.50 85 ARG A C 1
ATOM 696 O O . ARG A 1 85 ? -9.141 -13.457 9.084 1.00 68.50 85 ARG A O 1
ATOM 703 N N . ASP A 1 86 ? -8.743 -11.595 7.897 1.00 75.50 86 ASP A N 1
ATOM 704 C CA . ASP A 1 86 ? -7.833 -12.228 6.938 1.00 75.50 86 ASP A CA 1
ATOM 705 C C . ASP A 1 86 ? -6.387 -12.216 7.471 1.00 75.50 86 ASP A C 1
ATOM 707 O O . ASP A 1 86 ? -5.497 -12.840 6.897 1.00 75.50 86 ASP A O 1
ATOM 711 N N . HIS A 1 87 ? -6.144 -11.512 8.583 1.00 75.12 87 HIS A N 1
ATOM 712 C CA . HIS A 1 87 ? -4.871 -11.542 9.284 1.00 75.12 87 HIS A CA 1
ATOM 713 C C . HIS A 1 87 ? -4.859 -12.740 10.228 1.00 75.12 87 HIS A C 1
ATOM 715 O O . HIS A 1 87 ? -5.741 -12.889 11.074 1.00 75.12 87 HIS A O 1
ATOM 721 N N . VAL A 1 88 ? -3.840 -13.587 10.098 1.00 74.19 88 VAL A N 1
ATOM 722 C CA . VAL A 1 88 ? -3.649 -14.721 11.002 1.00 74.19 88 VAL A CA 1
ATOM 723 C C . VAL A 1 88 ? -3.357 -14.179 12.401 1.00 74.19 88 VAL A C 1
ATOM 725 O O . VAL A 1 88 ? -2.339 -13.523 12.617 1.00 74.19 88 VAL A O 1
ATOM 728 N N . ALA A 1 89 ? -4.261 -14.437 13.345 1.00 78.31 89 ALA A N 1
ATOM 729 C CA . ALA A 1 89 ? -4.134 -14.028 14.736 1.00 78.31 89 ALA A CA 1
ATOM 730 C C . ALA A 1 89 ? -4.178 -15.256 15.648 1.00 78.31 89 ALA A C 1
ATOM 732 O O . ALA A 1 89 ? -4.987 -16.159 15.452 1.00 78.31 89 ALA A O 1
ATOM 733 N N . PHE A 1 90 ? -3.317 -15.274 16.663 1.00 77.19 90 PHE A N 1
ATOM 734 C CA . PHE A 1 90 ? -3.372 -16.267 17.732 1.00 77.19 90 PHE A CA 1
ATOM 735 C C . PHE A 1 90 ? -4.328 -15.770 18.812 1.00 77.19 90 PHE A C 1
ATOM 737 O O . PHE A 1 90 ? -3.938 -15.057 19.733 1.00 77.19 90 PHE A O 1
ATOM 744 N N . ASP A 1 91 ? -5.602 -16.114 18.676 1.00 84.94 91 ASP A N 1
ATOM 745 C CA . ASP A 1 91 ? -6.685 -15.588 19.502 1.00 84.94 91 ASP A CA 1
ATOM 746 C C . ASP A 1 91 ? -7.174 -16.577 20.575 1.00 84.94 91 ASP A C 1
ATOM 748 O O . ASP A 1 91 ? -8.194 -16.328 21.207 1.00 84.94 91 ASP A O 1
ATOM 752 N N . ILE A 1 92 ? -6.422 -17.645 20.870 1.00 88.62 92 ILE A N 1
ATOM 753 C CA . ILE A 1 92 ? -6.780 -18.668 21.876 1.00 88.62 92 ILE A CA 1
ATOM 754 C C . ILE A 1 92 ? -7.139 -18.028 23.229 1.00 88.62 92 ILE A C 1
ATOM 756 O O . ILE A 1 92 ? -8.187 -18.320 23.802 1.00 88.62 92 ILE A O 1
ATOM 760 N N . LEU A 1 93 ? -6.307 -17.100 23.717 1.00 85.44 93 LEU A N 1
ATOM 761 C CA . LEU A 1 93 ? -6.549 -16.393 24.982 1.00 85.44 93 LEU A CA 1
ATOM 762 C C . LEU A 1 93 ? -7.771 -15.464 24.907 1.00 85.44 93 LEU A C 1
ATOM 764 O O . LEU A 1 93 ? -8.525 -15.336 25.867 1.00 85.44 93 LEU A O 1
ATOM 768 N N . TYR A 1 94 ? -7.980 -14.827 23.757 1.00 85.94 94 TYR A N 1
ATOM 769 C CA . TYR A 1 94 ? -9.110 -13.932 23.513 1.00 85.94 94 TYR A CA 1
ATOM 770 C C . TYR A 1 94 ? -10.441 -14.698 23.419 1.00 85.94 94 TYR A C 1
ATOM 772 O O . TYR A 1 94 ? -11.475 -14.231 23.908 1.00 85.94 94 TYR A O 1
ATOM 780 N N . GLN A 1 95 ? -10.418 -15.895 22.828 1.00 85.75 95 GLN A N 1
ATOM 781 C CA . GLN A 1 95 ? -11.569 -16.786 22.732 1.00 85.75 95 GLN A CA 1
ATOM 782 C C . GLN A 1 95 ? -11.922 -17.408 24.090 1.00 85.75 95 GLN A C 1
ATOM 784 O O . GLN A 1 95 ? -13.105 -17.476 24.418 1.00 85.75 95 GLN A O 1
ATOM 789 N N . ALA A 1 96 ? -10.924 -17.773 24.903 1.00 89.38 96 ALA A N 1
ATOM 790 C CA . ALA A 1 96 ? -11.119 -18.320 26.250 1.00 89.38 96 ALA A CA 1
ATOM 791 C C . ALA A 1 96 ? -11.623 -17.287 27.282 1.00 89.38 96 ALA A C 1
ATOM 793 O O . ALA A 1 96 ? -12.129 -17.660 28.339 1.00 89.38 96 ALA A O 1
ATOM 794 N N . ALA A 1 97 ? -11.489 -15.989 26.997 1.00 88.94 97 ALA A N 1
ATOM 795 C CA . ALA A 1 97 ? -11.886 -14.917 27.903 1.00 88.94 97 ALA A CA 1
ATOM 796 C C . ALA A 1 97 ? -13.418 -14.685 27.937 1.00 88.94 97 ALA A C 1
ATOM 798 O O . ALA A 1 97 ? -14.075 -14.733 26.889 1.00 88.94 97 ALA A O 1
ATOM 799 N N . PRO A 1 98 ? -13.997 -14.340 29.108 1.00 89.06 98 PRO A N 1
ATOM 800 C CA . PRO A 1 98 ? -15.407 -13.965 29.224 1.00 89.06 98 PRO A CA 1
ATOM 801 C C . PRO A 1 98 ? -15.712 -12.638 28.494 1.00 89.06 98 PRO A C 1
ATOM 803 O O . PRO A 1 98 ? -14.802 -11.825 28.294 1.00 89.06 98 PRO A O 1
ATOM 806 N N . PRO A 1 99 ? -16.985 -12.349 28.146 1.00 84.25 99 PRO A N 1
ATOM 807 C CA . PRO A 1 99 ? -17.360 -11.214 27.288 1.00 84.25 99 PRO A CA 1
ATOM 808 C C . PRO A 1 99 ? -16.822 -9.850 27.748 1.00 84.25 99 PRO A C 1
ATOM 810 O O . PRO A 1 99 ? -16.358 -9.052 26.934 1.00 84.25 99 PRO A O 1
ATOM 813 N N . ARG A 1 100 ? -16.816 -9.598 29.065 1.00 84.38 100 ARG A N 1
ATOM 814 C CA . ARG A 1 100 ? -16.294 -8.350 29.650 1.00 84.38 100 ARG A CA 1
ATOM 815 C C . ARG A 1 100 ? -14.783 -8.204 29.459 1.00 84.38 100 ARG A C 1
ATOM 817 O O . ARG A 1 100 ? -14.309 -7.122 29.126 1.00 84.38 100 ARG A O 1
ATOM 824 N N . LEU A 1 101 ? -14.027 -9.291 29.625 1.00 86.69 101 LEU A N 1
ATOM 825 C CA . LEU A 1 101 ? -12.573 -9.271 29.465 1.00 86.69 101 LEU A CA 1
ATOM 826 C C . LEU A 1 101 ? -12.182 -9.162 27.987 1.00 86.69 101 LEU A C 1
ATOM 828 O O . LEU A 1 101 ? -11.281 -8.401 27.646 1.00 86.69 101 LEU A O 1
ATOM 832 N N . ARG A 1 102 ? -12.925 -9.833 27.101 1.00 85.75 102 ARG A N 1
ATOM 833 C CA . ARG A 1 102 ? -12.758 -9.738 25.646 1.00 85.75 102 ARG A CA 1
ATOM 834 C C . ARG A 1 102 ? -12.862 -8.290 25.149 1.00 85.75 102 ARG A C 1
ATOM 836 O O . ARG A 1 102 ? -12.037 -7.840 24.357 1.00 85.75 102 ARG A O 1
ATOM 843 N N . LYS A 1 103 ? -13.827 -7.537 25.680 1.00 85.50 103 LYS A N 1
ATOM 844 C CA . LYS A 1 103 ? -14.006 -6.107 25.398 1.00 85.50 103 LYS A CA 1
ATOM 845 C C . LYS A 1 103 ? -12.808 -5.264 25.835 1.00 85.50 103 LYS A C 1
ATOM 847 O O . LYS A 1 103 ? -12.290 -4.476 25.044 1.00 85.50 103 LYS A O 1
ATOM 852 N N . ILE A 1 104 ? -12.337 -5.462 27.068 1.00 89.19 104 ILE A N 1
ATOM 853 C CA . ILE A 1 104 ? -11.158 -4.760 27.598 1.00 89.19 104 ILE A CA 1
ATOM 854 C C . ILE A 1 104 ? -9.930 -5.060 26.735 1.00 89.19 104 ILE A C 1
ATOM 856 O O . ILE A 1 104 ? -9.221 -4.135 26.349 1.00 89.19 104 ILE A O 1
ATOM 860 N N . MET A 1 105 ? -9.714 -6.327 26.371 1.00 88.81 105 MET A N 1
ATOM 861 C CA . MET A 1 105 ? -8.610 -6.736 25.499 1.00 88.81 105 MET A CA 1
ATOM 862 C C . MET A 1 105 ? -8.680 -6.058 24.124 1.00 88.81 105 MET A C 1
ATOM 864 O O . MET A 1 105 ? -7.659 -5.582 23.632 1.00 88.81 105 MET A O 1
ATOM 868 N N . THR A 1 106 ? -9.870 -5.952 23.522 1.00 88.56 106 THR A N 1
ATOM 869 C CA . THR A 1 106 ? -10.066 -5.259 22.237 1.00 88.56 106 THR A CA 1
ATOM 870 C C . THR A 1 106 ? -9.737 -3.772 22.327 1.00 88.56 106 THR A C 1
ATOM 872 O O . THR A 1 106 ? -9.022 -3.251 21.469 1.00 88.56 106 THR A O 1
ATOM 875 N N . ILE A 1 107 ? -10.239 -3.082 23.357 1.00 90.94 107 ILE A N 1
ATOM 876 C CA . ILE A 1 107 ? -9.994 -1.647 23.554 1.00 90.94 107 ILE A CA 1
ATOM 877 C C . ILE A 1 107 ? -8.510 -1.402 23.835 1.00 90.94 107 ILE A C 1
ATOM 879 O O . ILE A 1 107 ? -7.899 -0.550 23.193 1.00 90.94 107 ILE A O 1
ATOM 883 N N . LEU A 1 108 ? -7.914 -2.182 24.738 1.00 92.88 108 LEU A N 1
ATOM 884 C CA . LEU A 1 108 ? -6.500 -2.079 25.082 1.00 92.88 108 LEU A CA 1
ATOM 885 C C . LEU A 1 108 ? -5.611 -2.327 23.858 1.00 92.88 108 LEU A C 1
ATOM 887 O O . LEU A 1 108 ? -4.707 -1.540 23.591 1.00 92.88 108 LEU A O 1
ATOM 891 N N . GLY A 1 109 ? -5.899 -3.368 23.073 1.00 90.94 109 GLY A N 1
ATOM 892 C CA . GLY A 1 109 ? -5.173 -3.665 21.839 1.00 90.94 109 GLY A CA 1
ATOM 893 C C . GLY A 1 109 ? -5.268 -2.534 20.813 1.00 90.94 109 GLY A C 1
ATOM 894 O O . GLY A 1 109 ? -4.260 -2.161 20.214 1.00 90.94 109 GLY A O 1
ATOM 895 N N . ALA A 1 110 ? -6.450 -1.932 20.649 1.00 91.25 110 ALA A N 1
ATOM 896 C CA . ALA A 1 110 ? -6.632 -0.784 19.763 1.00 91.25 110 ALA A CA 1
ATOM 897 C C . ALA A 1 110 ? -5.867 0.458 20.254 1.00 91.25 110 ALA A C 1
ATOM 899 O O . ALA A 1 110 ? -5.251 1.147 19.443 1.00 91.25 110 ALA A O 1
ATOM 900 N N . ILE A 1 111 ? -5.849 0.724 21.565 1.00 94.62 111 ILE A N 1
ATOM 901 C CA . ILE A 1 111 ? -5.076 1.827 22.158 1.00 94.62 111 ILE A CA 1
ATOM 902 C C . ILE A 1 111 ? -3.576 1.612 21.945 1.00 94.62 111 ILE A C 1
ATOM 904 O O . ILE A 1 111 ? -2.893 2.534 21.503 1.00 94.62 111 ILE A O 1
ATOM 908 N N . ILE A 1 112 ? -3.068 0.403 22.205 1.00 95.25 112 ILE A N 1
ATOM 909 C CA . ILE A 1 112 ? -1.657 0.057 21.977 1.00 95.25 112 ILE A CA 1
ATOM 910 C C . ILE A 1 112 ? -1.298 0.273 20.505 1.00 95.25 112 ILE A C 1
ATOM 912 O O . ILE A 1 112 ? -0.289 0.909 20.208 1.00 95.25 112 ILE A O 1
ATOM 916 N N . LEU A 1 113 ? -2.141 -0.196 19.580 1.00 93.00 113 LEU A N 1
ATOM 917 C CA . LEU A 1 113 ? -1.921 -0.023 18.147 1.00 93.00 113 LEU A CA 1
ATOM 918 C C . LEU A 1 113 ? -1.878 1.461 17.750 1.00 93.00 113 LEU A C 1
ATOM 920 O O . LEU A 1 113 ? -0.974 1.867 17.023 1.00 93.00 113 LEU A O 1
ATOM 924 N N . ILE A 1 114 ? -2.801 2.284 18.259 1.00 94.44 114 ILE A N 1
ATOM 925 C CA . ILE A 1 114 ? -2.806 3.737 18.024 1.00 94.44 114 ILE A CA 1
ATOM 926 C C . ILE A 1 114 ? -1.535 4.379 18.582 1.00 94.44 114 ILE A C 1
ATOM 928 O O . ILE A 1 114 ? -0.892 5.150 17.875 1.00 94.44 114 ILE A O 1
ATOM 932 N N . ALA A 1 115 ? -1.157 4.058 19.820 1.00 95.56 115 ALA A N 1
ATOM 933 C CA . ALA A 1 115 ? 0.014 4.629 20.475 1.00 95.56 115 ALA A CA 1
ATOM 934 C C . ALA A 1 115 ? 1.301 4.298 19.709 1.00 95.56 115 ALA A C 1
ATOM 936 O O . ALA A 1 115 ? 2.066 5.201 19.376 1.00 95.56 115 ALA A O 1
ATOM 937 N N . VAL A 1 116 ? 1.505 3.026 19.355 1.00 95.31 116 VAL A N 1
ATOM 938 C CA . VAL A 1 116 ? 2.668 2.583 18.571 1.00 95.31 116 VAL A CA 1
ATOM 939 C C . VAL A 1 116 ? 2.705 3.280 17.211 1.00 95.31 116 VAL A C 1
ATOM 941 O O . VAL A 1 116 ? 3.757 3.776 16.806 1.00 95.31 116 VAL A O 1
ATOM 944 N N . MET A 1 117 ? 1.567 3.373 16.519 1.00 93.69 117 MET A N 1
ATOM 945 C CA . MET A 1 117 ? 1.496 4.037 15.216 1.00 93.69 117 MET A CA 1
ATOM 946 C C . MET A 1 117 ? 1.775 5.538 15.325 1.00 93.69 117 MET A C 1
ATOM 948 O O . MET A 1 117 ? 2.543 6.054 14.521 1.00 93.69 117 MET A O 1
ATOM 952 N N . LEU A 1 118 ? 1.228 6.235 16.326 1.00 94.44 118 LEU A N 1
ATOM 953 C CA . LEU A 1 118 ? 1.466 7.666 16.543 1.00 94.44 118 LEU A CA 1
ATOM 954 C C . LEU A 1 118 ? 2.914 7.972 16.930 1.00 94.44 118 LEU A C 1
ATOM 956 O O . LEU A 1 118 ? 3.465 8.952 16.440 1.00 94.44 118 LEU A O 1
ATOM 960 N N . ILE A 1 119 ? 3.545 7.131 17.755 1.00 95.19 119 ILE 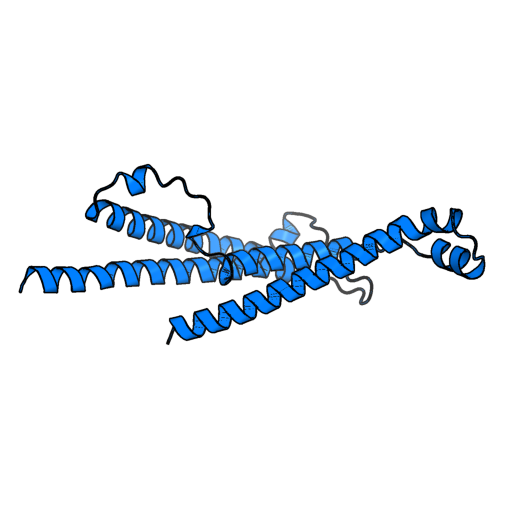A N 1
ATOM 961 C CA . ILE A 1 119 ? 4.966 7.269 18.111 1.00 95.19 119 ILE A CA 1
ATOM 962 C C . ILE A 1 119 ? 5.855 7.012 16.885 1.00 95.19 119 ILE A C 1
ATOM 964 O O . ILE A 1 119 ? 6.849 7.705 16.673 1.00 95.19 119 ILE A O 1
ATOM 968 N N . SER A 1 120 ? 5.496 6.033 16.051 1.00 92.75 120 SER A N 1
ATOM 969 C CA . SER A 1 120 ? 6.258 5.669 14.852 1.00 92.75 120 SER A CA 1
ATOM 970 C C . SER A 1 120 ? 6.085 6.660 13.690 1.00 92.75 120 SER A C 1
ATOM 972 O O . SER A 1 120 ? 6.988 6.810 12.862 1.00 92.75 120 SER A O 1
ATOM 974 N N . LEU A 1 121 ? 4.945 7.353 13.613 1.00 91.81 121 LEU A N 1
ATOM 975 C CA . LEU A 1 121 ? 4.590 8.247 12.509 1.00 91.81 121 LEU A CA 1
ATOM 976 C C . LEU A 1 121 ? 5.600 9.383 12.275 1.00 91.81 121 LEU A C 1
ATOM 978 O O . LEU A 1 121 ? 6.036 9.508 11.132 1.00 91.81 121 LEU A O 1
ATOM 982 N N . PRO A 1 122 ? 6.030 10.180 13.276 1.00 90.19 122 PRO A N 1
ATOM 983 C CA . PRO A 1 122 ? 6.991 11.261 13.047 1.00 90.19 122 PRO A CA 1
ATOM 984 C C . PRO A 1 122 ? 8.349 10.730 12.579 1.00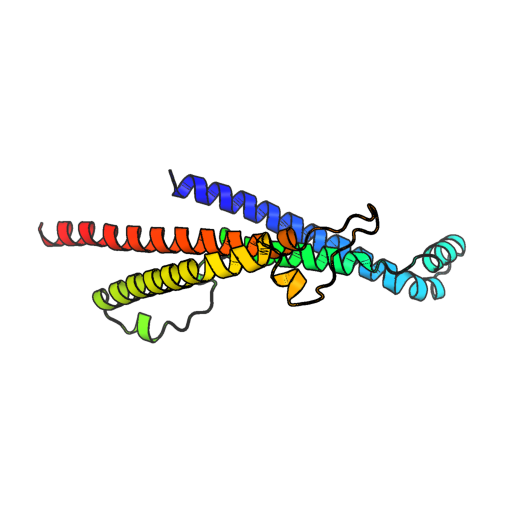 90.19 122 PRO A C 1
ATOM 986 O O . PRO A 1 122 ? 8.909 11.244 11.614 1.00 90.19 122 PRO A O 1
ATOM 989 N N . ALA A 1 123 ? 8.841 9.641 13.180 1.00 87.94 123 ALA A N 1
ATOM 990 C CA . ALA A 1 123 ? 10.095 9.015 12.764 1.00 87.94 123 ALA A CA 1
ATOM 991 C C . ALA A 1 123 ? 10.028 8.520 11.308 1.00 87.94 123 ALA A C 1
ATOM 993 O O . ALA A 1 123 ? 10.970 8.699 10.535 1.00 87.94 123 ALA A O 1
ATOM 994 N N . THR A 1 124 ? 8.895 7.937 10.915 1.00 87.38 124 THR A N 1
ATOM 995 C CA . THR A 1 124 ? 8.647 7.464 9.548 1.00 87.38 124 THR A CA 1
ATOM 996 C C . THR A 1 124 ? 8.496 8.626 8.564 1.00 87.38 124 THR A C 1
ATOM 998 O O . THR A 1 124 ? 9.034 8.579 7.456 1.00 87.38 124 THR A O 1
ATOM 1001 N N . TRP A 1 125 ? 7.785 9.683 8.957 1.00 87.31 125 TRP A N 1
ATOM 1002 C CA . TRP A 1 125 ? 7.605 10.886 8.152 1.00 87.31 125 TRP A CA 1
ATOM 1003 C C . TRP A 1 125 ? 8.945 11.554 7.859 1.00 87.31 125 TRP A C 1
ATOM 1005 O O . TRP A 1 125 ? 9.255 11.820 6.699 1.00 87.31 125 TRP A O 1
ATOM 1015 N N . ASP A 1 126 ? 9.782 11.739 8.876 1.00 83.75 126 ASP A N 1
ATOM 1016 C CA . ASP A 1 126 ? 11.127 12.285 8.712 1.00 83.75 126 ASP A CA 1
ATOM 1017 C C . ASP A 1 126 ? 12.002 11.380 7.839 1.00 83.75 126 ASP A C 1
ATOM 1019 O O . ASP A 1 126 ? 12.742 11.852 6.974 1.00 83.75 126 ASP A O 1
ATOM 1023 N N . ALA A 1 127 ? 11.905 10.062 8.022 1.00 78.38 127 ALA A N 1
ATOM 1024 C CA . ALA A 1 127 ? 12.657 9.100 7.228 1.00 78.38 127 ALA A CA 1
ATOM 1025 C C . ALA A 1 127 ? 12.323 9.202 5.727 1.00 78.38 127 ALA A C 1
ATOM 1027 O O . ALA A 1 127 ? 13.233 9.242 4.894 1.00 78.38 127 ALA A O 1
ATOM 1028 N N . ILE A 1 128 ? 11.033 9.277 5.384 1.00 79.06 128 ILE A N 1
ATOM 1029 C CA . ILE A 1 128 ? 10.542 9.275 3.999 1.00 79.06 128 ILE A CA 1
ATOM 1030 C C . ILE A 1 128 ? 10.610 10.674 3.383 1.00 79.06 128 ILE A C 1
ATOM 1032 O O . ILE A 1 128 ? 11.091 10.836 2.264 1.00 79.06 128 ILE A O 1
ATOM 1036 N N . MET A 1 129 ? 10.123 11.690 4.092 1.00 75.81 129 MET A N 1
ATOM 1037 C CA . MET A 1 129 ? 9.863 13.015 3.537 1.00 75.81 129 MET A CA 1
ATOM 1038 C C . MET A 1 129 ? 11.025 13.986 3.748 1.00 75.81 129 MET A C 1
ATOM 1040 O O . MET A 1 129 ? 11.317 14.778 2.848 1.00 75.81 129 MET A O 1
ATOM 1044 N N . ALA A 1 130 ? 11.766 13.856 4.853 1.00 65.88 130 ALA A N 1
ATOM 1045 C CA . ALA A 1 130 ? 12.958 14.658 5.137 1.00 65.88 130 ALA A CA 1
ATOM 1046 C C . ALA A 1 130 ? 14.267 14.033 4.604 1.00 65.88 130 ALA A C 1
ATOM 1048 O O . ALA A 1 130 ? 15.350 14.441 5.000 1.00 65.88 130 ALA A O 1
ATOM 1049 N N . ASN A 1 131 ? 14.193 13.073 3.666 1.00 61.53 131 ASN A N 1
ATOM 1050 C CA . ASN A 1 131 ? 15.347 12.469 2.973 1.00 61.53 131 ASN A CA 1
ATOM 1051 C C . ASN A 1 131 ? 16.367 11.722 3.859 1.00 61.53 131 ASN A C 1
ATOM 1053 O O . ASN A 1 131 ? 17.378 11.255 3.336 1.00 61.53 131 ASN A O 1
ATOM 1057 N N . ARG A 1 132 ? 16.089 11.505 5.151 1.00 53.91 132 ARG A N 1
ATOM 1058 C CA . ARG A 1 132 ? 17.003 10.812 6.077 1.00 53.91 132 ARG A CA 1
ATOM 1059 C C . ARG A 1 132 ? 17.359 9.388 5.610 1.00 53.91 132 ARG A C 1
ATOM 1061 O O . ARG A 1 132 ? 18.464 8.910 5.842 1.00 53.91 132 ARG A O 1
ATOM 1068 N N . LEU A 1 133 ? 16.453 8.716 4.889 1.00 52.88 133 LEU A N 1
ATOM 1069 C CA . LEU A 1 133 ? 16.718 7.410 4.264 1.00 52.88 133 LEU A CA 1
ATOM 1070 C C . LEU A 1 133 ? 17.740 7.467 3.119 1.00 52.88 133 LEU A C 1
ATOM 1072 O O . LEU A 1 133 ? 18.476 6.500 2.934 1.00 52.88 133 LEU A O 1
ATOM 1076 N N . MET A 1 134 ? 17.794 8.570 2.364 1.00 53.59 134 MET A N 1
ATOM 1077 C CA . MET A 1 134 ? 18.799 8.761 1.309 1.00 53.59 134 MET A CA 1
ATOM 1078 C C . MET A 1 134 ? 20.184 9.072 1.885 1.00 53.59 134 MET A C 1
ATOM 1080 O O . MET A 1 134 ? 21.184 8.730 1.259 1.00 53.59 134 MET A O 1
ATOM 1084 N N . GLU A 1 135 ? 20.247 9.679 3.072 1.00 50.75 135 GLU A N 1
ATOM 1085 C CA . GLU A 1 135 ? 21.509 9.930 3.777 1.00 50.75 135 GLU A CA 1
ATOM 1086 C C . GLU A 1 135 ? 22.063 8.666 4.454 1.00 50.75 135 GLU A C 1
ATOM 1088 O O . GLU A 1 135 ? 23.269 8.437 4.436 1.00 50.75 135 GLU A O 1
ATOM 1093 N N . LEU A 1 136 ? 21.193 7.810 5.009 1.00 51.31 136 LEU A N 1
ATOM 1094 C CA . LEU A 1 136 ? 21.602 6.628 5.784 1.00 51.31 136 LEU A CA 1
ATOM 1095 C C . LEU A 1 136 ? 21.883 5.375 4.940 1.00 51.31 136 LEU A C 1
ATOM 1097 O O . LEU A 1 136 ? 22.677 4.524 5.341 1.00 51.31 136 LEU A O 1
ATOM 1101 N N . LYS A 1 137 ? 21.249 5.223 3.773 1.00 49.81 137 LYS A N 1
ATOM 1102 C CA . LYS A 1 137 ? 21.536 4.129 2.837 1.00 49.81 137 LYS A CA 1
ATOM 1103 C C . LYS A 1 137 ? 21.637 4.688 1.425 1.00 49.81 137 LYS A C 1
ATOM 1105 O O . LYS A 1 137 ? 20.724 5.364 0.962 1.00 49.81 137 LYS A O 1
ATOM 1110 N N . LYS A 1 138 ? 22.694 4.299 0.698 1.00 49.22 138 LYS A N 1
ATOM 1111 C CA . LYS A 1 138 ? 22.788 4.391 -0.772 1.00 49.22 138 LYS A CA 1
ATOM 1112 C C . LYS A 1 138 ? 21.716 3.501 -1.423 1.00 49.22 138 LYS A C 1
ATOM 1114 O O . LYS A 1 138 ? 22.022 2.483 -2.036 1.00 49.22 138 LYS A O 1
ATOM 1119 N N . LEU A 1 139 ? 20.445 3.825 -1.224 1.00 49.94 139 LEU A N 1
ATOM 1120 C CA . LEU A 1 139 ? 19.338 3.165 -1.893 1.00 49.94 139 LEU A CA 1
ATOM 1121 C C . LEU A 1 139 ? 19.408 3.531 -3.374 1.00 49.94 139 LEU A C 1
ATOM 1123 O O . LEU A 1 139 ? 19.688 4.677 -3.731 1.00 49.94 139 LEU A O 1
ATOM 1127 N N . GLN A 1 140 ? 19.191 2.541 -4.238 1.00 49.03 140 GLN A N 1
ATOM 1128 C CA . GLN A 1 140 ? 19.153 2.749 -5.679 1.00 49.03 140 GLN A CA 1
ATOM 1129 C C . GLN A 1 140 ? 18.036 3.749 -5.993 1.00 49.03 140 GLN A C 1
ATOM 1131 O O . GLN A 1 140 ? 16.854 3.420 -5.922 1.00 49.03 140 GLN A O 1
ATOM 1136 N N . THR A 1 141 ? 18.399 4.993 -6.310 1.00 54.09 141 THR A N 1
ATOM 1137 C CA . THR A 1 141 ? 17.441 5.962 -6.841 1.00 54.09 141 THR A CA 1
ATOM 1138 C C . THR A 1 141 ? 16.866 5.380 -8.123 1.00 54.09 141 THR A C 1
ATOM 1140 O O . THR A 1 141 ? 17.628 5.111 -9.057 1.00 54.09 141 THR A O 1
ATOM 1143 N N . LEU A 1 142 ? 15.548 5.184 -8.171 1.00 55.78 142 LEU A N 1
ATOM 1144 C CA . LEU A 1 142 ? 14.862 4.768 -9.386 1.00 55.78 142 LEU A CA 1
ATOM 1145 C C . LEU A 1 142 ? 15.057 5.853 -10.450 1.00 55.78 142 LEU A C 1
ATOM 1147 O O . LEU A 1 142 ? 14.447 6.916 -10.373 1.00 55.78 142 LEU A O 1
ATOM 1151 N N . ARG A 1 143 ? 15.929 5.607 -11.429 1.00 58.56 143 ARG A N 1
ATOM 1152 C CA . ARG A 1 143 ? 15.990 6.420 -12.647 1.00 58.56 143 ARG A CA 1
ATOM 1153 C C . ARG A 1 143 ? 15.057 5.803 -13.673 1.00 58.56 143 ARG A C 1
ATOM 1155 O O . ARG A 1 143 ? 15.220 4.635 -14.024 1.00 58.56 143 ARG A O 1
ATOM 1162 N N . LEU A 1 144 ? 14.096 6.585 -14.151 1.00 57.25 144 LEU A N 1
ATOM 1163 C CA . LEU A 1 144 ? 13.315 6.208 -15.321 1.00 57.25 144 LEU A CA 1
ATOM 1164 C C . LEU A 1 144 ? 14.234 6.299 -16.543 1.00 57.25 144 LEU A C 1
ATOM 1166 O O . LEU A 1 144 ? 14.763 7.376 -16.805 1.00 57.25 144 LEU A O 1
ATOM 1170 N N . PRO A 1 145 ? 14.447 5.219 -17.308 1.00 53.44 145 PRO A N 1
ATOM 1171 C CA . PRO A 1 145 ? 15.313 5.278 -18.486 1.00 53.44 145 PRO A CA 1
ATOM 1172 C C . PRO A 1 145 ? 14.685 6.069 -19.639 1.00 53.44 145 PRO A C 1
ATOM 1174 O O . PRO A 1 145 ? 15.413 6.538 -20.500 1.00 53.44 145 PRO A O 1
ATOM 1177 N N . ILE A 1 146 ? 13.354 6.220 -19.649 1.00 58.75 146 ILE A N 1
ATOM 1178 C CA . ILE A 1 146 ? 12.619 6.925 -20.709 1.00 58.75 146 ILE A CA 1
ATOM 1179 C C . ILE A 1 146 ? 12.774 8.445 -20.557 1.00 58.75 146 ILE A C 1
ATOM 1181 O O . ILE A 1 146 ? 12.973 9.142 -21.544 1.00 58.75 146 ILE A O 1
ATOM 1185 N N . THR A 1 147 ? 12.719 8.954 -19.323 1.00 59.53 147 THR A N 1
ATOM 1186 C CA . THR A 1 147 ? 12.752 10.402 -19.036 1.00 59.53 147 THR A CA 1
ATOM 1187 C C . THR A 1 147 ? 14.100 10.859 -18.463 1.00 59.53 147 THR A C 1
ATOM 1189 O O . THR A 1 147 ? 14.372 12.047 -18.394 1.00 59.53 147 THR A O 1
ATOM 1192 N N . GLY A 1 148 ? 14.963 9.940 -18.012 1.00 58.66 148 GLY A N 1
ATOM 1193 C CA . GLY A 1 148 ? 16.218 10.261 -17.312 1.00 58.66 148 GLY A CA 1
ATOM 1194 C C . GLY A 1 148 ? 16.028 10.768 -15.874 1.00 58.66 148 GLY A C 1
ATOM 1195 O O . GLY A 1 148 ? 16.991 10.815 -15.099 1.00 58.66 148 GLY A O 1
ATOM 1196 N N . ASP A 1 149 ? 14.788 11.082 -15.498 1.00 59.41 149 ASP A N 1
ATOM 1197 C CA . ASP A 1 149 ? 14.420 11.619 -14.198 1.00 59.41 149 ASP A CA 1
ATOM 1198 C C . ASP A 1 149 ? 14.562 10.590 -13.073 1.00 59.41 149 ASP A C 1
ATOM 1200 O O . ASP A 1 149 ? 14.204 9.410 -13.183 1.00 59.41 149 ASP A O 1
ATOM 1204 N N . LYS A 1 150 ? 15.093 11.067 -11.944 1.00 61.88 150 LYS A N 1
ATOM 1205 C CA . LYS A 1 150 ? 15.141 10.323 -10.685 1.00 61.88 150 LYS A CA 1
ATOM 1206 C C . LYS A 1 150 ? 13.771 10.436 -10.025 1.00 61.88 150 LYS A C 1
ATOM 1208 O O . LYS A 1 150 ? 13.423 11.502 -9.520 1.00 61.88 150 LYS A O 1
ATOM 1213 N N . ILE A 1 151 ? 13.013 9.345 -9.968 1.00 60.66 151 ILE A N 1
ATOM 1214 C CA . ILE A 1 151 ? 11.828 9.299 -9.111 1.00 60.66 151 ILE A CA 1
ATOM 1215 C C . ILE A 1 151 ? 12.322 9.425 -7.670 1.00 60.66 151 ILE A C 1
ATOM 1217 O O . ILE A 1 151 ? 13.134 8.621 -7.200 1.00 60.66 151 ILE A O 1
ATOM 1221 N N . ALA A 1 152 ? 11.849 10.451 -6.963 1.00 63.09 152 ALA A N 1
ATOM 1222 C CA . ALA A 1 152 ? 12.186 10.632 -5.563 1.00 63.09 152 ALA A CA 1
ATOM 1223 C C . ALA A 1 152 ? 11.698 9.417 -4.757 1.00 63.09 152 ALA A C 1
ATOM 1225 O O . ALA A 1 152 ? 10.511 9.091 -4.772 1.00 63.09 152 ALA A O 1
ATOM 1226 N N . ILE A 1 153 ? 12.611 8.784 -4.010 1.00 65.75 153 ILE A N 1
ATOM 1227 C CA . ILE A 1 153 ? 12.351 7.628 -3.127 1.00 65.75 153 ILE A CA 1
ATOM 1228 C C . ILE A 1 153 ? 11.171 7.871 -2.170 1.00 65.75 153 ILE A C 1
ATOM 1230 O O . ILE A 1 153 ? 10.489 6.931 -1.767 1.00 65.75 153 ILE A O 1
ATOM 1234 N N . LYS A 1 154 ? 10.875 9.138 -1.871 1.00 70.38 154 LYS A N 1
ATOM 1235 C CA . LYS A 1 154 ? 9.722 9.570 -1.076 1.00 70.38 154 LYS A CA 1
ATOM 1236 C C . LYS A 1 154 ? 8.408 8.941 -1.560 1.00 70.38 154 LYS A C 1
ATOM 1238 O O . LYS A 1 154 ? 7.622 8.469 -0.747 1.00 70.38 154 LYS A O 1
ATOM 1243 N N . TRP A 1 155 ? 8.207 8.853 -2.877 1.00 74.81 155 TRP A N 1
ATOM 1244 C CA . TRP A 1 155 ? 6.995 8.286 -3.479 1.00 74.81 155 TRP A CA 1
ATOM 1245 C C . TRP A 1 155 ? 6.929 6.759 -3.408 1.00 74.81 155 TRP A C 1
ATOM 1247 O O . TRP A 1 155 ? 5.837 6.199 -3.414 1.00 74.81 155 TRP A O 1
ATOM 1257 N N . LEU A 1 156 ? 8.072 6.075 -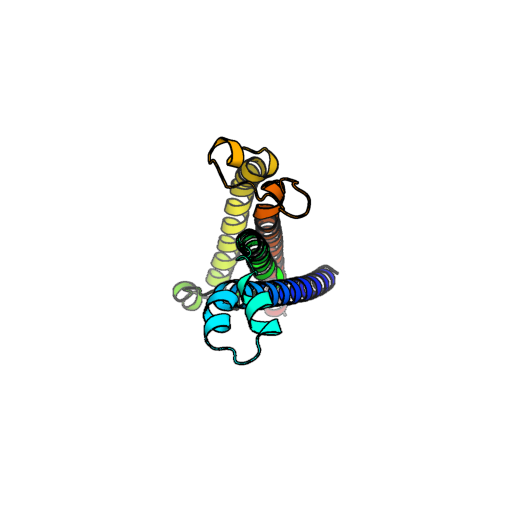3.305 1.00 79.12 156 LEU A N 1
ATOM 1258 C CA . LEU A 1 156 ? 8.116 4.618 -3.157 1.00 79.12 156 LEU A CA 1
ATOM 1259 C C . LEU A 1 156 ? 7.555 4.188 -1.797 1.00 79.12 156 LEU A C 1
ATOM 1261 O O . LEU A 1 156 ? 6.774 3.246 -1.727 1.00 79.12 156 LEU A O 1
ATOM 1265 N N . PHE A 1 157 ? 7.930 4.894 -0.729 1.00 79.88 157 PHE A N 1
ATOM 1266 C CA . PHE A 1 157 ? 7.532 4.549 0.639 1.00 79.88 157 PHE A CA 1
ATOM 1267 C C . PHE A 1 157 ? 6.280 5.285 1.126 1.00 79.88 157 PHE A C 1
ATOM 1269 O O . PHE A 1 157 ? 5.728 4.926 2.161 1.00 79.88 157 PHE A O 1
ATOM 1276 N N . PHE A 1 158 ? 5.781 6.270 0.379 1.00 85.62 158 PHE A N 1
ATOM 1277 C CA . PHE A 1 158 ? 4.559 7.000 0.719 1.00 85.62 158 PHE A CA 1
ATOM 1278 C C . PHE A 1 158 ? 3.333 6.115 1.053 1.00 85.62 158 PHE A C 1
ATOM 1280 O O . PHE A 1 158 ? 2.640 6.428 2.023 1.00 85.62 158 PHE A O 1
ATOM 1287 N N . PRO A 1 159 ? 3.063 4.989 0.358 1.00 89.50 159 PRO A N 1
ATOM 1288 C CA . PRO A 1 159 ? 1.941 4.104 0.693 1.00 89.50 159 PRO A CA 1
ATOM 1289 C C . PRO A 1 159 ? 1.974 3.569 2.125 1.00 89.50 159 PRO A C 1
ATOM 1291 O O . PRO A 1 159 ? 0.926 3.291 2.703 1.00 89.50 159 PRO A O 1
ATOM 1294 N N . TYR A 1 160 ? 3.162 3.450 2.721 1.00 89.62 160 TYR A N 1
ATOM 1295 C CA . TYR A 1 160 ? 3.298 3.041 4.113 1.00 89.62 160 TYR A CA 1
ATOM 1296 C C . TYR A 1 160 ? 2.711 4.087 5.072 1.00 89.62 160 TYR A C 1
ATOM 1298 O O . TYR A 1 160 ? 1.996 3.729 6.005 1.00 89.62 160 TYR A O 1
ATOM 1306 N N . LEU A 1 161 ? 2.908 5.384 4.805 1.00 90.81 161 LEU A N 1
ATOM 1307 C CA . LEU A 1 161 ? 2.271 6.456 5.585 1.00 90.81 161 LEU A CA 1
ATOM 1308 C C . LEU A 1 161 ? 0.743 6.406 5.462 1.00 90.81 161 LEU A C 1
ATOM 1310 O O . LEU A 1 161 ? 0.035 6.607 6.448 1.00 90.81 161 LEU A O 1
ATOM 1314 N N . VAL A 1 162 ? 0.234 6.084 4.267 1.00 90.75 162 VAL A N 1
ATOM 1315 C CA . VAL A 1 162 ? -1.205 5.875 4.042 1.00 90.75 162 VAL A CA 1
ATOM 1316 C C . VAL A 1 162 ? -1.716 4.700 4.877 1.00 90.75 162 VAL A C 1
ATOM 1318 O O . VAL A 1 162 ? -2.742 4.830 5.545 1.00 90.75 162 VAL A O 1
ATOM 1321 N N . LEU A 1 163 ? -0.992 3.575 4.900 1.00 91.81 163 LEU A N 1
ATOM 1322 C CA . LEU A 1 163 ? -1.323 2.436 5.757 1.00 91.81 163 LEU A CA 1
ATOM 1323 C C . LEU A 1 163 ? -1.398 2.856 7.232 1.00 91.81 163 LEU A C 1
ATOM 1325 O O . LEU A 1 163 ? -2.409 2.587 7.876 1.00 91.81 163 LEU A O 1
ATOM 1329 N N . MET A 1 164 ? -0.379 3.547 7.752 1.00 92.06 164 MET A N 1
ATOM 1330 C CA . MET A 1 164 ? -0.352 3.997 9.150 1.00 92.06 164 MET A CA 1
ATOM 1331 C C . MET A 1 164 ? -1.555 4.883 9.491 1.00 92.06 164 MET A C 1
ATOM 1333 O O . MET A 1 164 ? -2.234 4.646 10.491 1.00 92.06 164 MET A O 1
ATOM 1337 N N . ALA A 1 165 ? -1.864 5.865 8.640 1.00 91.75 165 ALA A N 1
ATOM 1338 C CA . ALA A 1 165 ? -3.005 6.754 8.841 1.00 91.75 165 ALA A CA 1
ATOM 1339 C C . ALA A 1 165 ? -4.332 5.980 8.889 1.00 91.75 165 ALA A C 1
ATOM 1341 O O . ALA A 1 165 ? -5.161 6.198 9.775 1.00 91.75 165 ALA A O 1
ATOM 1342 N N . VAL A 1 166 ? -4.524 5.028 7.973 1.00 90.25 166 VAL A N 1
ATOM 1343 C CA . VAL A 1 166 ? -5.742 4.210 7.928 1.00 90.25 166 VAL A CA 1
ATOM 1344 C C . VAL A 1 166 ? -5.845 3.280 9.135 1.00 90.25 166 VAL A C 1
ATOM 1346 O O . VAL A 1 166 ? -6.936 3.143 9.689 1.00 90.25 166 VAL A O 1
ATOM 1349 N N . LEU A 1 167 ? -4.739 2.691 9.598 1.00 90.56 167 LEU A N 1
ATOM 1350 C CA . LEU A 1 167 ? -4.726 1.866 10.810 1.00 90.56 167 LEU A CA 1
ATOM 1351 C C . LEU A 1 167 ? -5.127 2.668 12.052 1.00 90.56 167 LEU A C 1
ATOM 1353 O O . LEU A 1 167 ? -5.926 2.178 12.852 1.00 90.56 167 LEU A O 1
ATOM 1357 N N . ILE A 1 168 ? -4.644 3.907 12.192 1.00 92.00 168 ILE A N 1
ATOM 1358 C CA . ILE A 1 168 ? -5.039 4.803 13.289 1.00 92.00 168 ILE A CA 1
ATOM 1359 C C . ILE A 1 168 ? -6.549 5.071 13.230 1.00 92.00 168 ILE A C 1
ATOM 1361 O O . ILE A 1 168 ? -7.258 4.830 14.208 1.00 92.00 168 ILE A O 1
ATOM 1365 N N . ILE A 1 169 ? -7.068 5.488 12.070 1.00 90.44 169 ILE A N 1
ATOM 1366 C CA . ILE A 1 169 ? -8.499 5.787 11.886 1.00 90.44 169 ILE A CA 1
ATOM 1367 C C . ILE A 1 169 ? -9.368 4.554 12.175 1.00 90.44 169 ILE A C 1
ATOM 1369 O O . ILE A 1 169 ? -10.405 4.657 12.839 1.00 90.44 169 ILE A O 1
ATOM 1373 N N . ARG A 1 170 ? -8.950 3.374 11.705 1.00 87.44 170 ARG A N 1
ATOM 1374 C CA . ARG A 1 170 ? -9.665 2.107 11.905 1.00 87.44 170 ARG A CA 1
ATOM 1375 C C . ARG A 1 170 ? -9.696 1.702 13.376 1.00 87.44 170 ARG A C 1
ATOM 1377 O O . ARG A 1 170 ? -10.746 1.306 13.875 1.00 87.44 170 ARG A O 1
ATOM 1384 N N . SER A 1 171 ? -8.577 1.866 14.075 1.00 88.69 171 SER A N 1
ATOM 1385 C CA . SER A 1 171 ? -8.457 1.550 15.501 1.00 88.69 171 SER A CA 1
ATOM 1386 C C . SER A 1 171 ? -9.312 2.481 16.360 1.00 88.69 171 SER A C 1
ATOM 1388 O O . SER A 1 171 ? -10.032 2.012 17.238 1.00 88.69 171 SER A O 1
ATOM 1390 N N . ILE A 1 172 ? -9.325 3.784 16.050 1.00 90.69 172 ILE A N 1
ATOM 1391 C CA . ILE A 1 172 ? -10.208 4.762 16.707 1.00 90.69 172 ILE A CA 1
ATOM 1392 C C . ILE A 1 172 ? -11.677 4.399 16.467 1.00 90.69 172 ILE A C 1
ATOM 1394 O O . ILE A 1 172 ? -12.478 4.369 17.400 1.00 90.69 172 ILE A O 1
ATOM 1398 N N . SER A 1 173 ? -12.028 4.064 15.222 1.00 87.81 173 SER A N 1
ATOM 1399 C CA . SER A 1 173 ? -13.393 3.661 14.866 1.00 87.81 173 SER A CA 1
ATOM 1400 C C . SER A 1 173 ? -13.827 2.402 15.621 1.00 87.81 173 SER A C 1
ATOM 1402 O O . SER A 1 173 ? -14.970 2.322 16.065 1.00 87.81 173 SER A O 1
ATOM 1404 N N . ARG A 1 174 ? -12.917 1.439 15.818 1.00 86.38 174 ARG A N 1
ATOM 1405 C CA . ARG A 1 174 ? -13.188 0.223 16.592 1.00 86.38 174 ARG A CA 1
ATOM 1406 C C . ARG A 1 174 ? -13.497 0.543 18.055 1.00 86.38 174 ARG A C 1
ATOM 1408 O O . ARG A 1 174 ? -14.488 0.041 18.573 1.00 86.38 174 ARG A O 1
ATOM 1415 N N . ILE A 1 175 ? -12.702 1.406 18.690 1.00 89.06 175 ILE A N 1
ATOM 1416 C CA . ILE A 1 175 ? -12.947 1.849 20.072 1.00 89.06 175 ILE A CA 1
ATOM 1417 C C . ILE A 1 175 ? -14.323 2.517 20.182 1.00 89.06 175 ILE A C 1
ATOM 1419 O O . ILE A 1 175 ? -15.091 2.198 21.085 1.00 89.06 175 ILE A O 1
ATOM 1423 N N . PHE A 1 176 ? -14.667 3.399 19.238 1.00 87.56 176 PHE A N 1
ATOM 1424 C CA . PHE A 1 176 ? -15.955 4.094 19.247 1.00 87.56 176 PHE A CA 1
ATOM 1425 C C . PHE A 1 176 ? -17.150 3.136 19.128 1.00 87.56 176 PHE A C 1
ATOM 1427 O O . PHE A 1 176 ? -18.141 3.289 19.842 1.00 87.56 176 PHE A O 1
ATOM 1434 N N . VAL A 1 177 ? -17.058 2.131 18.253 1.00 85.81 177 VAL A N 1
ATOM 1435 C CA . VAL A 1 177 ? -18.101 1.103 18.110 1.00 85.81 177 VAL A CA 1
ATOM 1436 C C . VAL A 1 177 ? -18.239 0.295 19.399 1.00 85.81 177 VAL A C 1
ATOM 1438 O O . VAL A 1 177 ? -19.349 0.135 19.894 1.00 85.81 177 VAL A O 1
ATOM 1441 N N . GLU A 1 178 ? -17.127 -0.144 19.983 1.00 85.50 178 GLU A N 1
ATOM 1442 C CA . GLU A 1 178 ? -17.118 -0.977 21.190 1.00 85.50 178 GLU A CA 1
ATOM 1443 C C . GLU A 1 178 ? -17.690 -0.245 22.421 1.00 85.50 178 GLU A C 1
ATOM 1445 O O . GLU A 1 178 ? -18.402 -0.830 23.246 1.00 85.50 178 GLU A O 1
ATOM 1450 N N . LEU A 1 179 ? -17.437 1.063 22.522 1.00 83.81 179 LEU A N 1
ATOM 1451 C CA . LEU A 1 179 ? -18.043 1.928 23.534 1.00 83.81 179 LEU A CA 1
ATOM 1452 C C . LEU A 1 179 ? -19.550 2.099 23.304 1.00 83.81 179 LEU A C 1
ATOM 1454 O O . LEU A 1 179 ? -20.323 2.007 24.255 1.00 83.81 179 LEU A O 1
ATOM 1458 N N . ARG A 1 180 ? -19.988 2.275 22.051 1.00 79.12 180 ARG A N 1
ATOM 1459 C CA . ARG A 1 180 ? -21.410 2.460 21.719 1.00 79.12 180 ARG A CA 1
ATOM 1460 C C . ARG A 1 180 ? -22.255 1.213 21.989 1.00 79.12 180 ARG A C 1
ATOM 1462 O O . ARG A 1 180 ? -23.374 1.346 22.474 1.00 79.12 180 ARG A O 1
ATOM 1469 N N . THR A 1 181 ? -21.721 0.019 21.738 1.00 73.50 181 THR A N 1
ATOM 1470 C CA . THR A 1 181 ? -22.408 -1.254 22.027 1.00 73.50 181 THR A CA 1
ATOM 1471 C C . THR A 1 181 ? -22.648 -1.456 23.531 1.00 73.50 181 THR A C 1
ATOM 1473 O O . THR A 1 181 ? -23.525 -2.221 23.911 1.00 73.50 181 THR A O 1
ATOM 1476 N N . ASN A 1 182 ? -21.906 -0.762 24.411 1.00 61.62 182 ASN A N 1
ATOM 1477 C CA . ASN A 1 182 ? -22.134 -0.846 25.857 1.00 61.62 182 ASN A CA 1
ATOM 1478 C C . ASN A 1 182 ? -23.484 -0.257 26.275 1.00 61.62 182 ASN A C 1
ATOM 1480 O O . ASN A 1 182 ? -24.186 -0.889 27.050 1.00 61.62 182 ASN A O 1
ATOM 1484 N N . ASN A 1 183 ? -23.836 0.919 25.741 1.00 58.06 183 ASN A N 1
ATOM 1485 C CA . ASN A 1 183 ? -25.058 1.625 26.136 1.00 58.06 183 ASN A CA 1
ATOM 1486 C C . ASN A 1 183 ? -26.323 0.837 25.785 1.00 58.06 183 ASN A C 1
ATOM 1488 O O . ASN A 1 183 ? -27.278 0.855 26.549 1.00 58.06 183 ASN A O 1
ATOM 1492 N N . GLN A 1 184 ? -26.319 0.117 24.659 1.00 54.50 184 GLN A N 1
ATOM 1493 C CA . GLN A 1 184 ? -27.496 -0.635 24.212 1.00 54.50 184 GLN A CA 1
ATOM 1494 C C . GLN A 1 184 ? -27.771 -1.886 25.052 1.00 54.50 184 GLN A C 1
ATOM 1496 O O . GLN A 1 184 ? -28.920 -2.290 25.159 1.00 54.50 184 GLN A O 1
ATOM 1501 N N . ASN A 1 185 ? -26.748 -2.498 25.655 1.00 52.53 185 ASN A N 1
ATOM 1502 C CA . ASN A 1 185 ? -26.949 -3.677 26.501 1.00 52.53 185 ASN A CA 1
ATOM 1503 C C . ASN A 1 185 ? -27.402 -3.294 27.917 1.00 52.53 185 ASN A C 1
ATOM 1505 O O . ASN A 1 185 ? -28.182 -4.028 28.510 1.00 52.53 185 ASN A O 1
ATOM 1509 N N . THR A 1 186 ? -26.967 -2.140 28.436 1.00 51.91 186 THR A N 1
ATOM 1510 C CA . THR A 1 186 ? -27.459 -1.606 29.718 1.00 51.91 186 THR A CA 1
ATOM 1511 C C . THR A 1 186 ? -28.925 -1.178 29.657 1.00 51.91 186 THR A C 1
ATOM 1513 O O . THR A 1 186 ? -29.641 -1.380 30.624 1.00 51.91 186 THR A O 1
ATOM 1516 N N . GLU A 1 187 ? -29.404 -0.664 28.518 1.00 49.00 187 GLU A N 1
ATOM 1517 C CA . GLU A 1 187 ? -30.816 -0.271 28.356 1.00 49.00 187 GLU A CA 1
ATOM 1518 C C . GLU A 1 187 ? -31.784 -1.470 28.282 1.00 49.00 187 GLU A C 1
ATOM 1520 O O . GLU A 1 187 ? -32.964 -1.306 28.566 1.00 49.00 187 GLU A O 1
ATOM 1525 N N . VAL A 1 188 ? -31.311 -2.670 27.918 1.00 51.22 188 VAL A N 1
ATOM 1526 C CA . VAL A 1 188 ? -32.144 -3.889 27.808 1.00 51.22 188 VAL A CA 1
ATOM 1527 C C . VAL A 1 188 ? -32.161 -4.702 29.109 1.00 51.22 188 VAL A C 1
ATOM 1529 O O . VAL A 1 188 ? -33.096 -5.459 29.340 1.00 51.22 188 VAL A O 1
ATOM 1532 N N . GLU A 1 189 ? -31.155 -4.552 29.976 1.00 47.75 189 GLU A N 1
ATOM 1533 C CA . GLU A 1 189 ? -31.159 -5.158 31.320 1.00 47.75 189 GLU A CA 1
ATOM 1534 C C . GLU A 1 189 ? -31.999 -4.361 32.340 1.00 47.75 189 GLU A C 1
ATOM 1536 O O . GLU A 1 189 ? -32.322 -4.899 33.397 1.00 47.75 189 GLU A O 1
ATOM 1541 N N . GLU A 1 190 ? -32.373 -3.111 32.039 1.00 48.59 190 GLU A N 1
ATOM 1542 C CA . GLU A 1 190 ? -33.160 -2.236 32.930 1.00 48.59 190 GLU A CA 1
ATOM 1543 C C . GLU A 1 190 ? -34.676 -2.186 32.620 1.00 48.59 190 GLU A C 1
ATOM 1545 O O . GLU A 1 190 ? -35.411 -1.490 33.323 1.00 48.59 190 GLU A O 1
ATOM 1550 N N . THR A 1 191 ? -35.167 -2.930 31.618 1.00 39.03 191 THR A N 1
ATOM 1551 C CA . THR A 1 191 ? -36.603 -3.038 31.260 1.00 39.03 191 THR A CA 1
ATOM 1552 C C . THR A 1 191 ? -37.155 -4.434 31.490 1.00 39.03 191 THR A C 1
ATOM 1554 O O . THR A 1 191 ? -38.271 -4.543 32.043 1.00 39.03 191 THR A O 1
#

Secondary structure (DSSP, 8-state):
-HHHHHHHHHHHHHHHHHHHHHHHHHHHHHHHHHHHHHHHHTT-S-HHHHHHHHS----TTHHHHHHHHHHHHHHHIIIII--GGGS----HHHHHS-HHHHHHHHHHHHHHHHHHHHHHHHHHHHHHHSSHHHHHS-----B-TTT--B--THHHHHHHHHHHHHHHHHHHHHHHHHHHHHHHHHHHH--

Sequence (191 aa):
MLNVLMKRLSRVAEAIAATALAAIFIVFLLQIFTRYSGKLSQWMPVENLSLWMSEIEPLRWTVYLISLLWVWLIFLGCSFVVRERDHVAFDILYQAAPPRLRKIMTILGAIILIAVMLISLPATWDAIMANRLMELKKLQTLRLPITGDKIAIKWLFFPYLVLMAVLIIRSISRIFVELRTNNQNTEVEET

Foldseek 3Di:
DVVVVLVVLLVVLVVLLVVLVVVLVVLVVVQVQLVCLLVVLVVDPDVVSSVVSNPRHRPPLSVVVSLLSVLLNVLSCLLRPDDPVNDDDPCPVLVPDDPVVVLVCLLVVLVVLLVVLVVVLVVLCCVQPVVVVVVVDVDPQNQDPVVRDGDRSSSSCVSVSVSSVSSNVVSVVSNVVSVVVVVVVVVVVVD

Radius of gyration: 24.39 Å; chains: 1; bounding box: 59×37×74 Å